Protein AF-A0A7S1GKI7-F1 (afdb_monomer_lite)

Radius of gyration: 26.57 Å; chains: 1; bounding box: 91×37×74 Å

Structure (mmCIF, N/CA/C/O backbone):
data_AF-A0A7S1GKI7-F1
#
_entry.id   AF-A0A7S1GKI7-F1
#
loop_
_atom_site.group_PDB
_atom_site.id
_atom_site.type_symbol
_atom_site.label_atom_id
_atom_site.label_alt_id
_atom_site.label_comp_id
_atom_site.label_asym_id
_atom_site.label_entity_id
_atom_site.label_seq_id
_atom_site.pdbx_PDB_ins_code
_atom_site.Cartn_x
_atom_site.Cartn_y
_atom_site.Cartn_z
_atom_site.occupancy
_atom_site.B_iso_or_equiv
_atom_site.auth_seq_id
_atom_site.auth_comp_id
_atom_site.auth_asym_id
_atom_site.auth_atom_id
_atom_site.pdbx_PDB_model_num
ATOM 1 N N . LEU A 1 1 ? -58.917 11.471 32.718 1.00 46.28 1 LEU A N 1
ATOM 2 C CA . LEU A 1 1 ? -57.897 11.851 31.708 1.00 46.28 1 LEU A CA 1
ATOM 3 C C . LEU A 1 1 ? -58.414 12.895 30.699 1.00 46.28 1 LEU A C 1
ATOM 5 O O . LEU A 1 1 ? -58.046 12.832 29.537 1.00 46.28 1 LEU A O 1
ATOM 9 N N . ARG A 1 2 ? -59.261 13.862 31.097 1.00 46.53 2 ARG A N 1
ATOM 10 C CA . ARG A 1 2 ? -59.809 14.856 30.145 1.00 46.53 2 ARG A CA 1
ATOM 11 C C . ARG A 1 2 ? -59.764 16.316 30.610 1.00 46.53 2 ARG A C 1
ATOM 13 O O . ARG A 1 2 ? -60.261 17.162 29.892 1.00 46.53 2 ARG A O 1
ATOM 20 N N . ASN A 1 3 ? -59.144 16.596 31.759 1.00 53.88 3 ASN A N 1
ATOM 21 C CA . ASN A 1 3 ? -58.991 17.945 32.321 1.00 53.88 3 ASN A CA 1
ATOM 22 C C . ASN A 1 3 ? -57.582 18.119 32.920 1.00 53.88 3 ASN A C 1
ATOM 24 O O . ASN A 1 3 ? -57.441 18.285 34.128 1.00 53.88 3 ASN A O 1
ATOM 28 N N . ALA A 1 4 ? -56.535 18.013 32.102 1.00 49.91 4 ALA A N 1
ATOM 29 C CA . ALA A 1 4 ? -55.191 18.442 32.493 1.00 49.91 4 ALA A CA 1
ATOM 30 C C . ALA A 1 4 ? -54.737 19.538 31.513 1.00 49.91 4 ALA A C 1
ATOM 32 O O . ALA A 1 4 ? -54.882 19.332 30.308 1.00 49.91 4 ALA A O 1
ATOM 33 N N . PRO A 1 5 ? -54.254 20.697 31.993 1.00 50.53 5 PRO A N 1
ATOM 34 C CA . PRO A 1 5 ? -53.818 21.790 31.128 1.00 50.53 5 PRO A CA 1
ATOM 35 C C . PRO A 1 5 ? -52.616 21.361 30.270 1.00 50.53 5 PRO A C 1
ATOM 37 O O . PRO A 1 5 ? -51.651 20.787 30.777 1.00 50.53 5 PRO A O 1
ATOM 40 N N . GLU A 1 6 ? -52.678 21.669 28.972 1.00 51.94 6 GLU A N 1
ATOM 41 C CA . GLU A 1 6 ? -51.777 21.219 27.890 1.00 51.94 6 GLU A CA 1
ATOM 42 C C . GLU A 1 6 ? -50.305 21.676 27.998 1.00 51.94 6 GLU A C 1
ATOM 44 O O . GLU A 1 6 ? -49.512 21.407 27.103 1.00 51.94 6 GLU A O 1
ATOM 49 N N . ASN A 1 7 ? -49.886 22.297 29.104 1.00 48.78 7 ASN A N 1
ATOM 50 C CA . ASN A 1 7 ? -48.528 22.827 29.287 1.00 48.78 7 ASN A CA 1
ATOM 51 C C . ASN A 1 7 ? -47.703 22.099 30.354 1.00 48.78 7 ASN A C 1
ATOM 53 O O . ASN A 1 7 ? -46.776 22.672 30.920 1.00 48.78 7 ASN A O 1
ATOM 57 N N . THR A 1 8 ? -47.981 20.821 30.614 1.00 51.00 8 THR A N 1
ATOM 58 C CA . THR A 1 8 ? -47.076 20.002 31.438 1.00 51.00 8 THR A CA 1
ATOM 59 C C . THR A 1 8 ? -46.090 19.261 30.538 1.00 51.00 8 THR A C 1
ATOM 61 O O . THR A 1 8 ? -46.049 18.033 30.507 1.00 51.00 8 THR A O 1
ATOM 64 N N . PHE A 1 9 ? -45.289 20.013 29.776 1.00 47.53 9 PHE A N 1
ATOM 65 C CA . PHE A 1 9 ? -44.023 19.478 29.286 1.00 47.53 9 PHE A CA 1
ATOM 66 C C . PHE A 1 9 ? -43.152 19.246 30.518 1.00 47.53 9 PHE A C 1
ATOM 68 O O . PHE A 1 9 ? -42.522 20.163 31.042 1.00 47.53 9 PHE A O 1
ATOM 75 N N . VAL A 1 10 ? -43.163 18.011 31.018 1.00 55.56 10 VAL A N 1
ATOM 76 C CA . VAL A 1 10 ? -42.138 17.536 31.940 1.00 55.56 10 VAL A CA 1
ATOM 77 C C . VAL A 1 10 ? -40.837 17.623 31.153 1.00 55.56 10 VAL A C 1
ATOM 79 O O . VAL A 1 10 ? -40.565 16.788 30.292 1.00 55.56 10 VAL A O 1
ATOM 82 N N . VAL A 1 11 ? -40.080 18.698 31.382 1.00 52.69 11 VAL A N 1
ATOM 83 C CA . VAL A 1 11 ? -38.697 18.821 30.920 1.00 52.69 11 VAL A CA 1
ATOM 84 C C . VAL A 1 11 ? -38.020 17.487 31.249 1.00 52.69 11 VAL A C 1
ATOM 86 O O . VAL A 1 11 ? -38.154 17.042 32.394 1.00 52.69 11 VAL A O 1
ATOM 89 N N . PRO A 1 12 ? -37.365 16.805 30.287 1.00 54.22 12 PRO A N 1
ATOM 90 C CA . PRO A 1 12 ? -36.703 15.541 30.578 1.00 54.22 12 PRO A CA 1
ATOM 91 C C . PRO A 1 12 ? -35.797 15.762 31.783 1.00 54.22 12 PRO A C 1
ATOM 93 O O . PRO A 1 12 ? -35.008 16.708 31.788 1.00 54.22 12 PRO A O 1
ATOM 96 N N . TYR A 1 13 ? -35.985 14.944 32.822 1.00 50.50 13 TYR A N 1
ATOM 97 C CA . TYR A 1 13 ? -35.236 15.018 34.069 1.00 50.50 13 TYR A CA 1
ATOM 98 C C . TYR A 1 13 ? -33.742 15.102 33.744 1.00 50.50 13 TYR A C 1
ATOM 100 O O . TYR A 1 13 ? -33.121 14.115 33.354 1.00 50.50 13 TYR A O 1
ATOM 108 N N . ARG A 1 14 ? -33.175 16.307 33.854 1.00 52.59 14 ARG A N 1
ATOM 109 C CA . ARG A 1 14 ? -31.736 16.509 33.962 1.00 52.59 14 ARG A CA 1
ATOM 110 C C . ARG A 1 14 ? -31.446 16.418 35.452 1.00 52.59 14 ARG A C 1
ATOM 112 O O . ARG A 1 14 ? -31.881 17.317 36.174 1.00 52.59 14 ARG A O 1
ATOM 119 N N . PRO A 1 15 ? -30.763 15.366 35.933 1.00 61.25 15 PRO A N 1
ATOM 120 C CA . PRO A 1 15 ? -30.236 15.392 37.284 1.00 61.25 15 PRO A CA 1
ATOM 121 C C . PRO A 1 15 ? -29.403 16.668 37.406 1.00 61.25 15 PRO A C 1
ATOM 123 O O . PRO A 1 15 ? -28.550 16.929 36.558 1.00 61.25 15 PRO A O 1
ATOM 126 N N . THR A 1 16 ? -29.681 17.499 38.407 1.00 57.31 16 THR A N 1
ATOM 127 C CA . THR A 1 16 ? -28.810 18.620 38.760 1.00 57.31 16 THR A CA 1
ATOM 128 C C . THR A 1 16 ? -27.433 18.043 39.069 1.00 57.31 16 THR A C 1
ATOM 130 O O . THR A 1 16 ? -27.261 17.408 40.111 1.00 57.31 16 THR A O 1
ATOM 133 N N . THR A 1 17 ? -26.473 18.198 38.154 1.00 62.47 17 THR A N 1
ATOM 134 C CA . THR A 1 17 ? -25.079 17.818 38.382 1.00 62.47 17 THR A CA 1
ATOM 135 C C . THR A 1 17 ? -24.539 18.748 39.460 1.00 62.47 17 THR A C 1
ATOM 137 O O . THR A 1 17 ? -24.208 19.905 39.218 1.00 62.47 17 THR A O 1
ATOM 140 N N . SER A 1 18 ? -24.558 18.292 40.711 1.00 75.62 18 SER A N 1
ATOM 141 C CA . SER A 1 18 ? -23.861 19.007 41.774 1.00 75.62 18 SE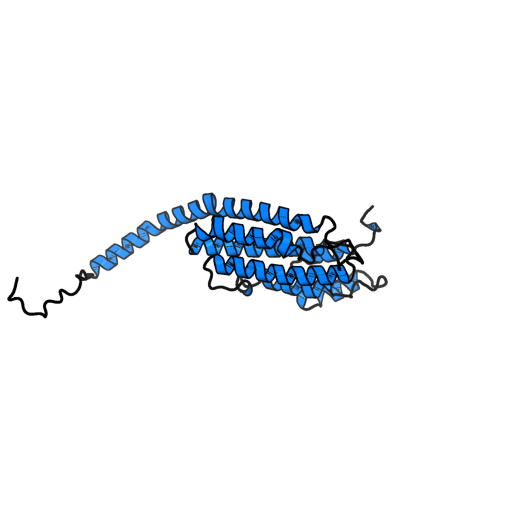R A CA 1
ATOM 142 C C . SER A 1 18 ? -22.361 18.962 41.467 1.00 75.62 18 SER A C 1
ATOM 144 O O . SER A 1 18 ? -21.872 17.979 40.906 1.00 75.62 18 SER A O 1
ATOM 146 N N . ALA A 1 19 ? -21.614 19.994 41.861 1.00 76.25 19 ALA A N 1
ATOM 147 C CA . ALA A 1 19 ? -20.157 20.021 41.688 1.00 76.25 19 ALA A CA 1
ATOM 148 C C . ALA A 1 19 ? -19.472 18.770 42.283 1.00 76.25 19 ALA A C 1
ATOM 150 O O . ALA A 1 19 ? -18.473 18.288 41.760 1.00 76.25 19 ALA A O 1
ATOM 151 N N . GLN A 1 20 ? -20.070 18.185 43.325 1.00 76.25 20 GLN A N 1
ATOM 152 C CA . GLN A 1 20 ? -19.614 16.942 43.951 1.00 76.25 20 GLN A CA 1
ATOM 153 C C . GLN A 1 20 ? -19.791 15.712 43.045 1.00 76.25 20 GLN A C 1
ATOM 155 O O . GLN A 1 20 ? -18.961 14.807 43.076 1.00 76.25 20 GLN A O 1
ATOM 160 N N . HIS A 1 21 ? -20.848 15.659 42.226 1.00 78.31 21 HIS A N 1
ATOM 161 C CA . HIS A 1 21 ? -21.035 14.581 41.251 1.00 78.31 21 HIS A CA 1
ATOM 162 C C . HIS A 1 21 ? -20.036 14.676 40.093 1.00 78.31 21 HIS A C 1
ATOM 164 O O . HIS A 1 21 ? -19.559 13.643 39.630 1.00 78.31 21 HIS A O 1
ATOM 170 N N . GLU A 1 22 ? -19.688 15.886 39.653 1.00 80.50 22 GLU A N 1
ATOM 171 C CA . GLU A 1 22 ? -18.659 16.094 38.625 1.00 80.50 22 GLU A CA 1
ATOM 172 C C . GLU A 1 22 ? -17.259 15.742 39.145 1.00 80.50 22 GLU A C 1
ATOM 174 O O . GLU A 1 22 ? -16.502 15.054 38.463 1.00 80.50 22 GLU A O 1
ATOM 179 N N . GLU A 1 23 ? -16.931 16.128 40.381 1.00 83.62 23 GLU A N 1
ATOM 180 C CA . GLU A 1 23 ? -15.665 15.761 41.022 1.00 83.62 23 GLU A CA 1
ATOM 181 C C . GLU A 1 23 ? -15.542 14.241 41.213 1.00 83.62 23 GLU A C 1
ATOM 183 O O . GLU A 1 23 ? -14.526 13.648 40.846 1.00 83.62 23 GLU A O 1
ATOM 188 N N . ALA A 1 24 ? -16.602 13.581 41.693 1.00 83.81 24 ALA A N 1
ATOM 189 C CA . ALA A 1 24 ? -16.632 12.127 41.822 1.00 83.81 24 ALA A CA 1
ATOM 190 C C . ALA A 1 24 ? -16.510 11.416 40.461 1.00 83.81 24 ALA A C 1
ATOM 192 O O . ALA A 1 24 ? -15.767 10.441 40.346 1.00 83.81 24 ALA A O 1
ATOM 193 N N . ALA A 1 25 ? -17.180 11.915 39.415 1.00 84.12 25 ALA A N 1
ATOM 194 C CA . ALA A 1 25 ? -17.068 11.367 38.064 1.00 84.12 25 ALA A CA 1
ATOM 195 C C . ALA A 1 25 ? -15.642 11.500 37.506 1.00 84.12 25 ALA A C 1
ATOM 197 O O . ALA A 1 25 ? -15.117 10.536 36.946 1.00 84.12 25 ALA A O 1
ATOM 198 N N . ASN A 1 26 ? -14.987 12.644 37.726 1.00 85.81 26 ASN A N 1
ATOM 199 C CA . ASN A 1 26 ? -13.597 12.865 37.325 1.00 85.81 26 ASN A CA 1
ATOM 200 C C . ASN A 1 26 ? -12.638 11.911 38.049 1.00 85.81 26 ASN A C 1
ATOM 202 O O . ASN A 1 26 ? -11.774 11.305 37.414 1.00 85.81 26 ASN A O 1
ATOM 206 N N . LEU A 1 27 ? -12.809 11.713 39.360 1.00 89.56 27 LEU A N 1
ATOM 207 C CA . LEU A 1 27 ? -12.002 10.762 40.131 1.00 89.56 27 LEU A CA 1
ATOM 208 C C . LEU A 1 27 ? -12.197 9.322 39.638 1.00 89.56 27 LEU A C 1
ATOM 210 O O . LEU A 1 27 ? -11.219 8.588 39.481 1.00 89.56 27 LEU A O 1
ATOM 214 N N . CYS A 1 28 ? -13.435 8.927 39.328 1.00 87.62 28 CYS A N 1
ATOM 215 C CA . CYS A 1 28 ? -13.726 7.625 38.731 1.00 87.62 28 CYS A CA 1
ATOM 216 C C . CYS A 1 28 ? -13.090 7.469 37.343 1.00 87.62 28 CYS A C 1
ATOM 218 O O . CYS A 1 28 ? -12.505 6.426 37.060 1.00 87.62 28 CYS A O 1
ATOM 220 N N . GLN A 1 29 ? -13.154 8.494 36.490 1.00 88.06 29 GLN A N 1
ATOM 221 C CA . GLN A 1 29 ? -12.535 8.462 35.165 1.00 88.06 29 GLN A CA 1
ATOM 222 C C . GLN A 1 29 ? -11.017 8.285 35.268 1.00 88.06 29 GLN A C 1
ATOM 224 O O . GLN A 1 29 ? -10.452 7.425 34.592 1.00 88.06 29 GLN A O 1
ATOM 229 N N . VAL A 1 30 ? -10.362 9.043 36.154 1.00 92.38 30 VAL A N 1
ATOM 230 C CA . VAL A 1 30 ? -8.915 8.939 36.385 1.00 92.38 30 VAL A CA 1
ATOM 231 C C . VAL A 1 30 ? -8.537 7.559 36.922 1.00 92.38 30 VAL A C 1
ATOM 233 O O . VAL A 1 30 ? -7.566 6.970 36.448 1.00 92.38 30 VAL A O 1
ATOM 236 N N . ALA A 1 31 ? -9.322 7.005 37.849 1.00 92.38 31 ALA A N 1
ATOM 237 C CA . ALA A 1 31 ? -9.093 5.667 38.390 1.00 92.38 31 ALA A CA 1
ATOM 238 C C . ALA A 1 31 ? -9.267 4.550 37.342 1.00 92.38 31 ALA A C 1
ATOM 240 O O . ALA A 1 31 ? -8.597 3.523 37.432 1.00 92.38 31 ALA A O 1
ATOM 241 N N . LEU A 1 32 ? -10.132 4.745 36.338 1.00 93.88 32 LEU A N 1
ATOM 242 C CA . LEU A 1 32 ? -10.379 3.778 35.260 1.00 93.88 32 LEU A CA 1
ATOM 243 C C . LEU A 1 32 ? -9.403 3.900 34.080 1.00 93.88 32 LEU A C 1
ATOM 245 O O . LEU A 1 32 ? -9.287 2.953 33.300 1.00 93.88 32 LEU A O 1
ATOM 249 N N . MET A 1 33 ? -8.676 5.016 33.943 1.00 93.00 33 MET A N 1
ATOM 250 C CA . MET A 1 33 ? -7.727 5.207 32.838 1.00 93.00 33 MET A CA 1
ATOM 251 C C . MET A 1 33 ? -6.702 4.070 32.693 1.00 93.00 33 MET A C 1
ATOM 253 O O . MET A 1 33 ? -6.497 3.640 31.557 1.00 93.00 33 MET A O 1
ATOM 257 N N . PRO A 1 34 ? -6.065 3.546 33.762 1.00 94.56 34 PRO A N 1
ATOM 258 C CA . PRO A 1 34 ? -5.101 2.454 33.626 1.00 94.56 34 PRO A CA 1
ATOM 259 C C . PRO A 1 34 ? -5.729 1.180 33.051 1.00 94.56 34 PRO A C 1
ATOM 261 O O . PRO A 1 34 ? -5.147 0.560 32.166 1.00 94.56 34 PRO A O 1
ATOM 264 N N . ALA A 1 35 ? -6.941 0.833 33.496 1.00 92.69 35 ALA A N 1
ATOM 265 C CA . ALA A 1 35 ? -7.669 -0.331 32.994 1.00 92.69 35 ALA A CA 1
ATOM 266 C C . ALA A 1 35 ? -8.057 -0.160 31.516 1.00 92.69 35 ALA A C 1
ATOM 268 O O . ALA A 1 35 ? -7.929 -1.097 30.732 1.00 92.69 35 ALA A O 1
ATOM 269 N N . LEU A 1 36 ? -8.470 1.046 31.106 1.00 91.50 36 LEU A N 1
ATOM 270 C CA . LEU A 1 36 ? -8.729 1.351 29.694 1.00 91.50 36 LEU A CA 1
ATOM 271 C C . LEU A 1 36 ? -7.465 1.209 28.836 1.00 91.50 36 LEU A C 1
ATOM 273 O O . LEU A 1 36 ? -7.515 0.566 27.790 1.00 91.50 36 LEU A O 1
ATOM 277 N N . HIS A 1 37 ? -6.323 1.728 29.297 1.00 93.62 37 HIS A N 1
ATOM 278 C CA . HIS A 1 37 ? -5.049 1.575 28.587 1.00 93.62 37 HIS A CA 1
ATOM 279 C C . HIS A 1 37 ? -4.633 0.105 28.465 1.00 93.62 37 HIS A C 1
ATOM 281 O O . HIS A 1 37 ? -4.116 -0.310 27.427 1.00 93.62 37 HIS A O 1
ATOM 287 N N . GLU A 1 38 ? -4.859 -0.697 29.506 1.00 94.06 38 GLU A N 1
ATOM 288 C CA . GLU A 1 38 ? -4.577 -2.130 29.474 1.00 94.06 38 GLU A CA 1
ATOM 289 C C . GLU A 1 38 ? -5.469 -2.857 28.459 1.00 94.06 38 GLU A C 1
ATOM 291 O O . GLU A 1 38 ? -4.969 -3.641 27.648 1.00 94.06 38 GLU A O 1
ATOM 296 N N . ILE A 1 39 ? -6.769 -2.548 28.429 1.00 92.31 39 ILE A N 1
ATOM 297 C CA . ILE A 1 39 ? -7.706 -3.090 27.435 1.00 92.31 39 ILE A CA 1
ATOM 298 C C . ILE A 1 39 ? -7.273 -2.697 26.018 1.00 92.31 39 ILE A C 1
ATOM 300 O O . ILE A 1 39 ? -7.149 -3.569 25.157 1.00 92.31 39 ILE A O 1
ATOM 304 N N . GLU A 1 40 ? -6.976 -1.421 25.765 1.00 91.25 40 GLU A N 1
ATOM 305 C CA . GLU A 1 40 ? -6.515 -0.956 24.452 1.00 91.25 40 GLU A CA 1
ATOM 306 C C . GLU A 1 40 ? -5.202 -1.620 24.023 1.00 91.25 40 GLU A C 1
ATOM 308 O O . GLU A 1 40 ? -5.052 -2.035 22.870 1.00 91.25 40 GLU A O 1
ATOM 313 N N . SER A 1 41 ? -4.252 -1.765 24.950 1.00 93.38 41 SER A N 1
ATOM 314 C CA . SER A 1 41 ? -2.985 -2.462 24.717 1.00 93.38 41 SER A CA 1
ATOM 315 C C . SER A 1 41 ? -3.212 -3.936 24.363 1.00 93.38 41 SER A C 1
ATOM 317 O O . SER A 1 41 ? -2.605 -4.475 23.429 1.00 93.38 41 SER A O 1
ATOM 319 N N . THR A 1 42 ? -4.151 -4.584 25.051 1.00 93.25 42 THR A N 1
ATOM 320 C CA . THR A 1 42 ? -4.526 -5.983 24.825 1.00 93.25 42 THR A CA 1
ATOM 321 C C . THR A 1 42 ? -5.196 -6.157 23.463 1.00 93.25 42 THR A C 1
ATOM 323 O O . THR A 1 42 ? -4.803 -7.026 22.685 1.00 93.25 42 THR A O 1
ATOM 326 N N . VAL A 1 43 ? -6.135 -5.278 23.104 1.00 93.06 43 VAL A N 1
ATOM 327 C CA . VAL A 1 43 ? -6.770 -5.253 21.775 1.00 93.06 43 VAL A CA 1
ATOM 328 C C . VAL A 1 43 ? -5.721 -5.037 20.682 1.00 93.06 43 VAL A C 1
ATOM 330 O O . VAL A 1 43 ? -5.690 -5.763 19.683 1.00 93.06 43 VAL A O 1
ATOM 333 N N . ARG A 1 44 ? -4.802 -4.086 20.874 1.00 91.56 44 ARG A N 1
ATOM 334 C CA . ARG A 1 44 ? -3.737 -3.793 19.910 1.00 91.56 44 ARG A CA 1
ATOM 335 C C . ARG A 1 44 ? -2.802 -4.983 19.700 1.00 91.56 44 ARG A C 1
ATOM 337 O O . ARG A 1 44 ? -2.471 -5.304 18.556 1.00 91.56 44 ARG A O 1
ATOM 344 N N . SER A 1 45 ? -2.363 -5.624 20.778 1.00 92.81 45 SER A N 1
ATOM 345 C CA . SER A 1 45 ? -1.371 -6.704 20.729 1.00 92.81 45 SER A CA 1
ATOM 346 C C . SER A 1 45 ? -1.965 -8.046 20.293 1.00 92.81 45 SER A C 1
ATOM 348 O O . SER A 1 45 ? -1.348 -8.732 19.478 1.00 92.81 45 SER A O 1
ATOM 350 N N . LEU A 1 46 ? -3.163 -8.400 20.771 1.00 93.00 46 LEU A N 1
ATOM 351 C CA . LEU A 1 46 ? -3.781 -9.707 20.524 1.00 93.00 46 LEU A CA 1
ATOM 352 C C . LEU A 1 46 ? -4.673 -9.746 19.280 1.00 93.00 46 LEU A C 1
ATOM 354 O O . LEU A 1 46 ? -4.797 -10.805 18.670 1.00 93.00 46 LEU A O 1
ATOM 358 N N . ILE A 1 47 ? -5.284 -8.623 18.885 1.00 92.00 47 ILE A N 1
ATOM 359 C CA . ILE A 1 47 ? -6.261 -8.595 17.784 1.00 92.00 47 ILE A CA 1
ATOM 360 C C . ILE A 1 47 ? -5.699 -7.841 16.580 1.00 92.00 47 ILE A C 1
ATOM 362 O O . ILE A 1 47 ? -5.533 -8.421 15.505 1.00 92.00 47 ILE A O 1
ATOM 366 N N . LEU A 1 48 ? -5.362 -6.559 16.752 1.00 93.06 48 LEU A N 1
ATOM 367 C CA . LEU A 1 48 ? -5.005 -5.695 15.620 1.00 93.06 48 LEU A CA 1
ATOM 368 C C . LEU A 1 48 ? -3.660 -6.086 14.999 1.00 93.06 48 LEU A C 1
ATOM 370 O O . LEU A 1 48 ? -3.550 -6.201 13.781 1.00 93.06 48 LEU A O 1
ATOM 374 N N . THR A 1 49 ? -2.637 -6.341 15.819 1.00 93.50 49 THR A N 1
ATOM 375 C CA . THR A 1 49 ? -1.291 -6.668 15.317 1.00 93.50 49 THR A CA 1
ATOM 376 C C . THR A 1 49 ? -1.270 -7.973 14.503 1.00 93.50 49 THR A C 1
ATOM 378 O O . THR A 1 49 ? -0.725 -7.968 13.392 1.00 93.50 49 THR A O 1
ATOM 381 N N . PRO A 1 50 ? -1.860 -9.094 14.972 1.00 95.38 50 PRO A N 1
ATOM 382 C CA . PRO A 1 50 ? -1.945 -10.321 14.181 1.00 95.38 50 PRO A CA 1
ATOM 383 C C . PRO A 1 50 ? -2.801 -10.162 12.924 1.00 95.38 50 PRO A C 1
ATOM 385 O O . PRO A 1 50 ? -2.402 -10.670 11.874 1.00 95.38 50 PRO A O 1
ATOM 388 N N . LEU A 1 51 ? -3.917 -9.423 12.999 1.00 93.88 51 LEU A N 1
ATOM 389 C CA . LEU A 1 51 ? -4.773 -9.137 11.847 1.00 93.88 51 LEU A CA 1
ATOM 390 C C . LEU A 1 51 ? -4.002 -8.378 10.761 1.00 93.88 51 LEU A C 1
ATOM 392 O O . LEU A 1 51 ? -3.892 -8.870 9.638 1.00 93.88 51 LEU A O 1
ATOM 396 N N . CYS A 1 52 ? -3.393 -7.237 11.102 1.00 94.69 52 CYS A N 1
ATOM 397 C CA . CYS A 1 52 ? -2.577 -6.458 10.170 1.00 94.69 52 CYS A CA 1
ATOM 398 C C . CYS A 1 52 ? -1.462 -7.314 9.565 1.00 94.69 52 CYS A C 1
ATOM 400 O O . CYS A 1 52 ? -1.237 -7.279 8.360 1.00 94.69 52 CYS A O 1
ATOM 402 N N . ARG A 1 53 ? -0.789 -8.146 10.372 1.00 95.31 53 ARG A N 1
ATOM 403 C CA . ARG A 1 53 ? 0.271 -9.038 9.883 1.00 95.31 53 ARG A CA 1
ATOM 404 C C . ARG A 1 53 ? -0.254 -10.079 8.890 1.00 95.31 53 ARG A C 1
ATOM 406 O O . ARG A 1 53 ? 0.405 -10.329 7.882 1.00 95.31 53 ARG A O 1
ATOM 413 N N . ALA A 1 54 ? -1.399 -10.699 9.164 1.00 96.12 54 ALA A N 1
ATOM 414 C CA . ALA A 1 54 ? -2.002 -11.690 8.276 1.00 96.12 54 ALA A CA 1
ATOM 415 C C . ALA A 1 54 ? -2.442 -11.059 6.945 1.00 96.12 54 ALA A C 1
ATOM 417 O O . ALA A 1 54 ? -2.127 -11.589 5.877 1.00 96.12 54 ALA A O 1
ATOM 418 N N . LEU A 1 55 ? -3.090 -9.892 7.005 1.00 95.25 55 LEU A N 1
ATOM 419 C CA . LEU A 1 55 ? -3.516 -9.141 5.824 1.00 95.25 55 LEU A CA 1
ATOM 420 C C . LEU A 1 55 ? -2.316 -8.674 4.994 1.00 95.25 55 LEU A C 1
ATOM 422 O O . LEU A 1 55 ? -2.273 -8.921 3.790 1.00 95.25 55 LEU A O 1
ATOM 426 N N . ASN A 1 56 ? -1.289 -8.124 5.640 1.00 95.88 56 ASN A N 1
ATOM 427 C CA . ASN A 1 56 ? -0.055 -7.699 4.982 1.00 95.88 56 ASN A CA 1
ATOM 428 C C . ASN A 1 56 ? 0.666 -8.864 4.291 1.00 95.88 56 ASN A C 1
ATOM 430 O O . ASN A 1 56 ? 1.153 -8.702 3.177 1.00 95.88 56 ASN A O 1
ATOM 434 N N . ARG A 1 57 ? 0.688 -10.066 4.884 1.00 96.06 57 ARG A N 1
ATOM 435 C CA . ARG A 1 57 ? 1.238 -11.264 4.219 1.00 96.06 57 ARG A CA 1
ATOM 436 C C . ARG A 1 57 ? 0.457 -11.633 2.958 1.00 96.06 57 ARG A C 1
ATOM 438 O O . ARG A 1 57 ? 1.068 -11.933 1.936 1.00 96.06 57 ARG A O 1
ATOM 445 N N . ARG A 1 58 ? -0.878 -11.590 3.011 1.00 95.38 58 ARG A N 1
ATOM 446 C CA . ARG A 1 58 ? -1.746 -11.885 1.858 1.00 95.38 58 ARG A CA 1
ATOM 447 C C . ARG A 1 58 ? -1.573 -10.852 0.737 1.00 95.38 58 ARG A C 1
ATOM 449 O O . ARG A 1 58 ? -1.508 -11.224 -0.436 1.00 95.38 58 ARG A O 1
ATOM 456 N N . ILE A 1 59 ? -1.450 -9.575 1.096 1.00 95.69 59 ILE A N 1
ATOM 457 C CA . ILE A 1 59 ? -1.161 -8.479 0.161 1.00 95.69 59 ILE A CA 1
ATOM 458 C C . ILE A 1 59 ? 0.220 -8.666 -0.463 1.00 95.69 59 ILE A C 1
ATOM 460 O O . ILE A 1 59 ? 0.334 -8.669 -1.683 1.00 95.69 59 ILE A O 1
ATOM 464 N N . ALA A 1 60 ? 1.256 -8.900 0.346 1.00 94.62 60 ALA A N 1
ATOM 465 C CA . ALA A 1 60 ? 2.619 -9.103 -0.138 1.00 94.62 60 ALA A CA 1
ATOM 466 C C . ALA A 1 60 ? 2.714 -10.289 -1.108 1.00 94.62 60 ALA A C 1
ATOM 468 O O . ALA A 1 60 ? 3.336 -10.166 -2.157 1.00 94.62 60 ALA A O 1
ATOM 469 N N . ALA A 1 61 ? 2.039 -11.405 -0.809 1.00 94.19 61 ALA A N 1
ATOM 470 C CA . ALA A 1 61 ? 1.970 -12.555 -1.710 1.00 94.19 61 ALA A CA 1
ATOM 471 C C . ALA A 1 61 ? 1.272 -12.227 -3.041 1.00 94.19 61 ALA A C 1
ATOM 473 O O . ALA A 1 61 ? 1.631 -12.773 -4.081 1.00 94.19 61 ALA A O 1
ATOM 474 N N . SER A 1 62 ? 0.282 -11.332 -3.021 1.00 93.56 62 SER A N 1
ATOM 475 C CA . SER A 1 62 ? -0.409 -10.888 -4.236 1.00 93.56 62 SER A CA 1
ATOM 476 C C . SER A 1 62 ? 0.455 -9.925 -5.045 1.00 93.56 62 SER A C 1
ATOM 478 O O . SER A 1 62 ? 0.570 -10.108 -6.251 1.00 93.56 62 SER A O 1
ATOM 480 N N . ILE A 1 63 ? 1.136 -8.979 -4.388 1.00 93.81 63 ILE A N 1
ATOM 481 C CA . ILE A 1 63 ? 2.099 -8.064 -5.019 1.00 93.81 63 ILE A CA 1
ATOM 482 C C . ILE A 1 63 ? 3.277 -8.840 -5.616 1.00 93.81 63 ILE A C 1
ATOM 484 O O . ILE A 1 63 ? 3.694 -8.520 -6.716 1.00 93.81 63 ILE A O 1
ATOM 488 N N . ALA A 1 64 ? 3.779 -9.893 -4.965 1.00 90.56 64 ALA A N 1
ATOM 489 C CA . ALA A 1 64 ? 4.908 -10.682 -5.470 1.00 90.56 64 ALA A CA 1
ATOM 490 C C . ALA A 1 64 ? 4.655 -11.304 -6.859 1.00 90.56 64 ALA A C 1
ATOM 492 O O . ALA A 1 64 ? 5.596 -11.491 -7.628 1.00 90.56 64 ALA A O 1
ATOM 493 N N . LYS A 1 65 ? 3.386 -11.547 -7.225 1.00 89.44 65 LYS A N 1
ATOM 494 C CA . LYS A 1 65 ? 2.996 -12.020 -8.568 1.00 89.44 65 LYS A CA 1
ATOM 495 C C . LYS A 1 65 ? 3.373 -11.039 -9.683 1.00 89.44 65 LYS A C 1
ATOM 497 O O . LYS A 1 65 ? 3.415 -11.432 -10.843 1.00 89.44 65 LYS A O 1
ATOM 502 N N . MET A 1 66 ? 3.684 -9.789 -9.341 1.00 87.00 66 MET A N 1
ATOM 503 C CA . MET A 1 66 ? 4.246 -8.773 -10.233 1.00 87.00 66 MET A CA 1
ATOM 504 C C . MET A 1 66 ? 5.492 -9.272 -10.985 1.00 87.00 66 MET A C 1
ATOM 506 O O . MET A 1 66 ? 5.702 -8.890 -12.133 1.00 87.00 66 MET A O 1
ATOM 510 N N . HIS A 1 67 ? 6.275 -10.172 -10.380 1.00 84.88 67 HIS A N 1
ATOM 511 C CA . HIS A 1 67 ? 7.505 -10.717 -10.968 1.00 84.88 67 HIS A CA 1
ATOM 512 C C . HIS A 1 67 ? 7.285 -11.903 -11.920 1.00 84.88 67 HIS A C 1
ATOM 514 O O . HIS A 1 67 ? 8.231 -12.359 -12.552 1.00 84.88 67 HIS A O 1
ATOM 520 N N . HIS A 1 68 ? 6.059 -12.418 -12.061 1.00 81.62 68 HIS A N 1
ATOM 521 C CA . HIS A 1 68 ? 5.762 -13.613 -12.867 1.00 81.62 68 HIS A CA 1
ATOM 522 C C . HIS A 1 68 ? 5.542 -13.315 -14.363 1.00 81.62 68 HIS A C 1
ATOM 524 O O . HIS A 1 68 ? 4.647 -13.880 -14.983 1.00 81.62 68 HIS A O 1
ATOM 530 N N . GLY A 1 69 ? 6.332 -12.422 -14.963 1.00 69.00 69 GLY A N 1
ATOM 531 C CA . GLY A 1 69 ? 6.250 -12.162 -16.408 1.00 69.00 69 GLY A CA 1
ATOM 532 C C . GLY A 1 69 ? 5.286 -11.051 -16.832 1.00 69.00 69 GLY A C 1
ATOM 533 O O . GLY A 1 69 ? 5.361 -10.606 -17.973 1.00 69.00 69 GLY A O 1
ATOM 534 N N . THR A 1 70 ? 4.460 -10.522 -15.921 1.00 70.25 70 THR A N 1
ATOM 535 C CA . THR A 1 70 ? 3.415 -9.518 -16.217 1.00 70.25 70 THR A CA 1
ATOM 536 C C . THR A 1 70 ? 3.925 -8.302 -16.998 1.00 70.25 70 THR A C 1
ATOM 538 O O . THR A 1 70 ? 3.202 -7.741 -17.815 1.00 70.25 70 THR A O 1
ATOM 541 N N . TYR A 1 71 ? 5.178 -7.902 -16.776 1.00 75.31 71 TYR A N 1
ATOM 542 C CA . TYR A 1 71 ? 5.793 -6.719 -17.389 1.00 75.31 71 TYR A CA 1
ATOM 543 C C . TYR A 1 71 ? 6.911 -7.046 -18.389 1.00 75.31 71 TYR A C 1
ATOM 545 O O . TYR A 1 71 ? 7.470 -6.125 -18.978 1.00 75.31 71 TYR A O 1
ATOM 553 N N . LEU A 1 72 ? 7.239 -8.331 -18.569 1.00 64.69 72 LEU A N 1
ATOM 554 C CA . LEU A 1 72 ? 8.337 -8.809 -19.421 1.00 64.69 72 LEU A CA 1
ATOM 555 C C . LEU A 1 72 ? 7.915 -8.991 -20.885 1.00 64.69 72 LEU A C 1
ATOM 557 O O . LEU A 1 72 ? 8.753 -8.914 -21.776 1.00 64.69 72 LEU A O 1
ATOM 561 N N . GLU A 1 73 ? 6.627 -9.209 -21.142 1.00 59.16 73 GLU A N 1
ATOM 562 C CA . GLU A 1 73 ? 6.119 -9.412 -22.497 1.00 59.16 73 GLU A CA 1
ATOM 563 C C . GLU A 1 73 ? 5.926 -8.073 -23.230 1.00 59.16 73 GLU A C 1
ATOM 565 O O . GLU A 1 73 ? 5.049 -7.277 -22.880 1.00 59.16 73 GLU A O 1
ATOM 570 N N . GLU A 1 74 ? 6.734 -7.831 -24.268 1.00 52.88 74 GLU A N 1
ATOM 571 C CA . GLU A 1 74 ? 6.423 -6.930 -25.390 1.00 52.88 74 GLU A CA 1
ATOM 572 C C . GLU A 1 74 ? 5.449 -7.645 -26.341 1.00 52.88 74 GLU A C 1
ATOM 574 O O . GLU A 1 74 ? 5.742 -7.880 -27.510 1.00 52.88 74 GLU A O 1
ATOM 579 N N . THR A 1 75 ? 4.298 -8.102 -25.849 1.00 48.94 75 THR A N 1
ATOM 580 C CA . THR A 1 75 ? 3.318 -8.741 -26.730 1.00 48.94 75 THR A CA 1
ATOM 581 C C . THR A 1 75 ? 2.698 -7.687 -27.638 1.00 48.94 75 THR A C 1
ATOM 583 O O . THR A 1 75 ? 1.842 -6.901 -27.233 1.00 48.94 75 THR A O 1
ATOM 586 N N . ILE A 1 76 ? 3.137 -7.731 -28.894 1.00 45.28 76 ILE A N 1
ATOM 587 C CA . ILE A 1 76 ? 2.587 -7.066 -30.083 1.00 45.28 76 ILE A CA 1
ATOM 588 C C . ILE A 1 76 ? 1.075 -7.365 -30.259 1.00 45.28 76 ILE A C 1
ATOM 590 O O . ILE A 1 76 ? 0.377 -6.619 -30.939 1.00 45.28 76 ILE A O 1
ATOM 594 N N . ASP A 1 77 ? 0.535 -8.360 -29.544 1.00 40.62 77 ASP A N 1
ATOM 595 C CA . ASP A 1 77 ? -0.879 -8.763 -29.538 1.00 40.62 77 ASP A CA 1
ATOM 596 C C . ASP A 1 77 ? -1.718 -8.181 -28.377 1.00 40.62 77 ASP A C 1
ATOM 598 O O . ASP A 1 77 ? -2.726 -8.758 -27.962 1.00 40.62 77 ASP A O 1
ATOM 602 N N . ALA A 1 78 ? -1.377 -6.992 -27.867 1.00 47.34 78 ALA A N 1
ATOM 603 C CA . ALA A 1 78 ? -2.182 -6.271 -26.864 1.00 47.34 78 ALA A CA 1
ATOM 604 C C . ALA A 1 78 ? -3.589 -5.836 -27.355 1.00 47.34 78 ALA A C 1
ATOM 606 O O . ALA A 1 78 ? -4.305 -5.127 -26.650 1.00 47.34 78 ALA A O 1
ATOM 607 N N . ALA A 1 79 ? -4.004 -6.259 -28.552 1.00 42.44 79 ALA A N 1
ATOM 608 C CA . ALA A 1 79 ? -5.355 -6.082 -29.074 1.00 42.44 79 ALA A CA 1
ATOM 609 C C . ALA A 1 79 ? -6.315 -7.242 -28.728 1.00 42.44 79 ALA A C 1
ATOM 611 O O . ALA A 1 79 ? -7.513 -7.097 -28.958 1.00 42.44 79 ALA A O 1
ATOM 612 N N . ALA A 1 80 ? -5.838 -8.375 -28.184 1.00 40.31 80 ALA A N 1
ATOM 613 C CA . ALA A 1 80 ? -6.665 -9.588 -28.065 1.00 40.31 80 ALA A CA 1
ATOM 614 C C . ALA A 1 80 ? -6.722 -10.261 -26.677 1.00 40.31 80 ALA A C 1
ATOM 616 O O . ALA A 1 80 ? -7.420 -11.264 -26.532 1.00 40.31 80 ALA A O 1
ATOM 617 N N . GLY A 1 81 ? -6.069 -9.731 -25.639 1.00 42.16 81 GLY A N 1
ATOM 618 C CA . GLY A 1 81 ? -6.082 -10.362 -24.313 1.00 42.16 81 GLY A CA 1
ATOM 619 C C . GLY A 1 81 ? -6.099 -9.367 -23.160 1.00 42.16 81 GLY A C 1
ATOM 620 O O . GLY A 1 81 ? -5.069 -8.791 -22.844 1.00 42.16 81 GLY A O 1
ATOM 621 N N . ASP A 1 82 ? -7.273 -9.197 -22.541 1.00 49.38 82 ASP A N 1
ATOM 622 C CA . ASP A 1 82 ? -7.486 -8.686 -21.174 1.00 49.38 82 ASP A CA 1
ATOM 623 C C . ASP A 1 82 ? -6.578 -7.507 -20.760 1.00 49.38 82 ASP A C 1
ATOM 625 O O . ASP A 1 82 ? -5.690 -7.646 -19.922 1.00 49.38 82 ASP A O 1
ATOM 629 N N . GLY A 1 83 ? -6.814 -6.320 -21.336 1.00 56.28 83 GLY A N 1
ATOM 630 C CA . GLY A 1 83 ? -6.112 -5.062 -21.021 1.00 56.28 83 GLY A CA 1
ATOM 631 C C . GLY A 1 83 ? -6.340 -4.517 -19.599 1.00 56.28 83 GLY A C 1
ATOM 632 O O . GLY A 1 83 ? -6.238 -3.310 -19.368 1.00 56.28 83 GLY A O 1
ATOM 633 N N . ALA A 1 84 ? -6.698 -5.378 -18.648 1.00 66.12 84 ALA A N 1
ATOM 634 C CA . ALA A 1 84 ? -6.840 -5.042 -17.245 1.00 66.12 84 ALA A CA 1
ATOM 635 C C . ALA A 1 84 ? -5.456 -4.912 -16.591 1.00 66.12 84 ALA A C 1
ATOM 637 O O . ALA A 1 84 ? -4.587 -5.772 -16.727 1.00 66.12 84 ALA A O 1
ATOM 638 N N . SER A 1 85 ? -5.258 -3.821 -15.854 1.00 82.38 85 SER A N 1
ATOM 639 C CA . SER A 1 85 ? -4.031 -3.567 -15.101 1.00 82.38 85 SER A CA 1
ATOM 640 C C . SER A 1 85 ? -3.795 -4.660 -14.046 1.00 82.38 85 SER A C 1
ATOM 642 O O . SER A 1 85 ? -4.747 -5.257 -13.525 1.00 82.38 85 SER A O 1
ATOM 644 N N . PHE A 1 86 ? -2.532 -4.939 -13.709 1.00 88.56 86 PHE A N 1
ATOM 645 C CA . PHE A 1 86 ? -2.168 -5.932 -12.688 1.00 88.56 86 PHE A CA 1
ATOM 646 C C . PHE A 1 86 ? -2.907 -5.666 -11.376 1.00 88.56 86 PHE A C 1
ATOM 648 O O . PHE A 1 86 ? -3.396 -6.586 -10.714 1.00 88.56 86 PHE A O 1
ATOM 655 N N . VAL A 1 87 ? -3.025 -4.387 -11.023 1.00 88.38 87 VAL A N 1
ATOM 656 C CA . VAL A 1 87 ? -3.728 -3.947 -9.821 1.00 88.38 87 VAL A CA 1
ATOM 657 C C . VAL A 1 87 ? -5.199 -4.326 -9.872 1.00 88.38 87 VAL A C 1
ATOM 659 O O . VAL A 1 87 ? -5.699 -4.895 -8.902 1.00 88.38 87 VAL A O 1
ATOM 662 N N . LYS A 1 88 ? -5.892 -4.065 -10.984 1.00 87.38 88 LYS A N 1
ATOM 663 C CA . LYS A 1 88 ? -7.305 -4.442 -11.137 1.00 87.38 88 LYS A CA 1
ATOM 664 C C . LYS A 1 88 ? -7.492 -5.949 -11.019 1.00 87.38 88 LYS A C 1
ATOM 666 O O . LYS A 1 88 ? -8.398 -6.395 -10.329 1.00 87.38 88 LYS A O 1
ATOM 671 N N . LYS A 1 89 ? -6.584 -6.723 -11.611 1.00 89.12 89 LYS A N 1
ATOM 672 C CA . LYS A 1 89 ? -6.661 -8.186 -11.637 1.00 89.12 89 LYS A CA 1
ATOM 673 C C . LYS A 1 89 ? -6.357 -8.862 -10.298 1.00 89.12 89 LYS A C 1
ATOM 675 O O . LYS A 1 89 ? -6.903 -9.925 -10.010 1.00 89.12 89 LYS A O 1
ATOM 680 N N . HIS A 1 90 ? -5.444 -8.309 -9.498 1.00 89.50 90 HIS A N 1
ATOM 681 C CA . HIS A 1 90 ? -4.908 -9.013 -8.325 1.00 89.50 90 HIS A CA 1
ATOM 682 C C . HIS A 1 90 ? -5.061 -8.283 -6.993 1.00 89.50 90 HIS A C 1
ATOM 684 O O . HIS A 1 90 ? -4.984 -8.935 -5.950 1.00 89.50 90 HIS A O 1
ATOM 690 N N . LEU A 1 91 ? -5.251 -6.963 -6.999 1.00 92.12 91 LEU A N 1
ATOM 691 C CA . LEU A 1 91 ? -5.233 -6.146 -5.785 1.00 92.12 91 LEU A CA 1
ATOM 692 C C . LEU A 1 91 ? -6.568 -5.452 -5.505 1.00 92.12 91 LEU A C 1
ATOM 694 O O . LEU A 1 91 ? -6.958 -5.390 -4.343 1.00 92.12 91 LEU A O 1
ATOM 698 N N . ALA A 1 92 ? -7.288 -4.975 -6.522 1.00 91.50 92 ALA A N 1
ATOM 699 C CA . ALA A 1 92 ? -8.539 -4.234 -6.335 1.00 91.50 92 ALA A CA 1
ATOM 700 C C . ALA A 1 92 ? -9.588 -5.054 -5.562 1.00 91.50 92 ALA A C 1
ATOM 702 O O . ALA A 1 92 ? -10.037 -4.630 -4.496 1.00 91.50 92 ALA A O 1
ATOM 703 N N . ASP A 1 93 ? -9.886 -6.271 -6.026 1.00 92.00 93 ASP A N 1
ATOM 704 C CA . ASP A 1 93 ? -10.830 -7.176 -5.354 1.00 92.00 93 ASP A CA 1
ATOM 705 C C . ASP A 1 93 ? -10.338 -7.615 -3.973 1.00 92.00 93 ASP A C 1
ATOM 707 O O . ASP A 1 93 ? -11.124 -7.834 -3.051 1.00 92.00 93 ASP A O 1
ATOM 711 N N . LEU A 1 94 ? -9.018 -7.723 -3.798 1.00 94.00 94 LEU A N 1
ATOM 712 C CA . LEU A 1 94 ? -8.423 -8.057 -2.511 1.00 94.00 94 LEU A CA 1
ATOM 713 C C . LEU A 1 94 ? -8.662 -6.932 -1.499 1.00 94.00 94 LEU A C 1
ATOM 715 O O . LEU A 1 94 ? -9.059 -7.220 -0.371 1.00 94.00 94 LEU A O 1
ATOM 719 N N . TYR A 1 95 ? -8.463 -5.671 -1.885 1.00 94.56 95 TYR A N 1
ATOM 720 C CA . TYR A 1 95 ? -8.739 -4.525 -1.019 1.00 94.56 95 TYR A CA 1
ATOM 721 C C . TYR A 1 95 ? -10.231 -4.371 -0.726 1.00 94.56 95 TYR A C 1
ATOM 723 O O . TYR A 1 95 ? -10.594 -4.160 0.431 1.00 94.56 95 TYR A O 1
ATOM 731 N N . ALA A 1 96 ? -11.096 -4.563 -1.725 1.00 92.50 96 ALA A N 1
ATOM 732 C CA . ALA A 1 96 ? -12.544 -4.571 -1.526 1.00 92.50 96 ALA A CA 1
ATOM 733 C C . ALA A 1 96 ? -12.973 -5.669 -0.534 1.00 92.50 96 ALA A C 1
ATOM 735 O O . ALA A 1 96 ? -13.679 -5.394 0.435 1.00 92.50 96 ALA A O 1
ATOM 736 N N . SER A 1 97 ? -12.453 -6.890 -0.701 1.00 93.69 97 SER A N 1
ATOM 737 C CA . SER A 1 97 ? -12.686 -8.012 0.214 1.00 93.69 97 SER A CA 1
ATOM 738 C C . SER A 1 97 ? -12.207 -7.710 1.637 1.00 93.69 97 SER A C 1
ATOM 740 O O . SER A 1 97 ? -12.900 -8.052 2.593 1.00 93.69 97 SER A O 1
ATOM 742 N N . ILE A 1 98 ? -11.055 -7.049 1.808 1.00 93.56 98 ILE A N 1
ATOM 743 C CA . ILE A 1 98 ? -10.566 -6.643 3.134 1.00 93.56 98 ILE A 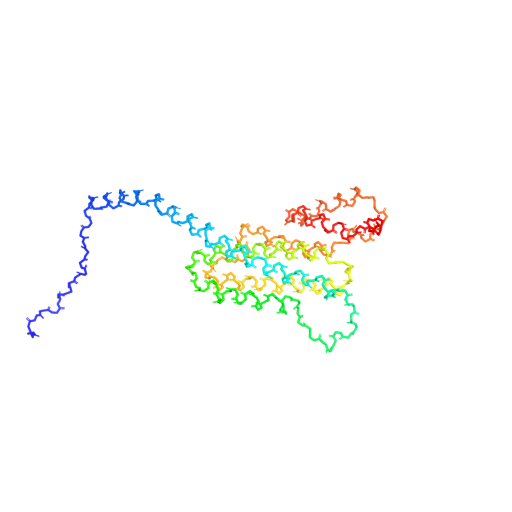CA 1
ATOM 744 C C . ILE A 1 98 ? -11.500 -5.612 3.773 1.00 93.56 98 ILE A C 1
ATOM 746 O O . ILE A 1 98 ? -11.828 -5.744 4.957 1.00 93.56 98 ILE A O 1
ATOM 750 N N . ALA A 1 99 ? -11.942 -4.615 3.005 1.00 91.69 99 ALA A N 1
ATOM 751 C CA . ALA A 1 99 ? -12.866 -3.597 3.487 1.00 91.69 99 ALA A CA 1
ATOM 752 C C . ALA A 1 99 ? -14.184 -4.220 3.969 1.00 91.69 99 ALA A C 1
ATOM 754 O O . ALA A 1 99 ? -14.608 -3.989 5.101 1.00 91.69 99 ALA A O 1
ATOM 755 N N . GLU A 1 100 ? -14.788 -5.077 3.147 1.00 92.50 100 GLU A N 1
ATOM 756 C CA . GLU A 1 100 ? -16.086 -5.683 3.434 1.00 92.50 100 GLU A CA 1
ATOM 757 C C . GLU A 1 100 ? -16.023 -6.742 4.542 1.00 92.50 100 GLU A C 1
ATOM 759 O O . GLU A 1 100 ? -16.910 -6.800 5.389 1.00 92.50 100 GLU A O 1
ATOM 764 N N . GLN A 1 101 ? -14.992 -7.589 4.574 1.00 92.62 101 GLN A N 1
ATOM 765 C CA . GLN A 1 101 ? -14.950 -8.728 5.500 1.00 92.62 101 GLN A CA 1
ATOM 766 C C . GLN A 1 101 ? -14.337 -8.388 6.859 1.00 92.62 101 GLN A C 1
ATOM 768 O O . GLN A 1 101 ? -14.684 -9.029 7.855 1.00 92.62 101 GLN A O 1
ATOM 773 N N . HIS A 1 102 ? -13.416 -7.421 6.907 1.00 90.88 102 HIS A N 1
ATOM 774 C CA . HIS A 1 102 ? -12.664 -7.097 8.119 1.00 90.88 102 HIS A CA 1
ATOM 775 C C . HIS A 1 102 ? -12.942 -5.682 8.616 1.00 90.88 102 HIS A C 1
ATOM 777 O O . HIS A 1 102 ? -13.300 -5.529 9.781 1.00 90.88 102 HIS A O 1
ATOM 783 N N . LEU A 1 103 ? -12.801 -4.660 7.764 1.00 89.00 103 LEU A N 1
ATOM 784 C CA . LEU A 1 103 ? -12.912 -3.267 8.215 1.00 89.00 103 LEU A CA 1
ATOM 785 C C . LEU A 1 103 ? -14.345 -2.903 8.619 1.00 89.00 103 LEU A C 1
ATOM 787 O O . LEU A 1 103 ? -14.530 -2.277 9.655 1.00 89.00 103 LEU A O 1
ATOM 791 N N . SER A 1 104 ? -15.352 -3.381 7.882 1.00 88.69 104 SER A N 1
ATOM 792 C CA . SER A 1 104 ? -16.774 -3.147 8.189 1.00 88.69 104 SER A CA 1
ATOM 793 C C . SER A 1 104 ? -17.225 -3.707 9.548 1.00 88.69 104 SER A C 1
ATOM 795 O O . SER A 1 104 ? -18.214 -3.251 10.116 1.00 88.69 104 SER A O 1
ATOM 797 N N . ARG A 1 105 ? -16.516 -4.722 10.064 1.00 89.31 105 ARG A N 1
ATOM 798 C CA . ARG A 1 105 ? -16.841 -5.413 11.322 1.00 89.31 105 ARG A CA 1
ATOM 799 C C . ARG A 1 105 ? -16.135 -4.808 12.529 1.00 89.31 105 ARG A C 1
ATOM 801 O O . ARG A 1 105 ? -16.444 -5.179 13.660 1.00 89.31 105 ARG A O 1
ATOM 808 N N . LEU A 1 106 ? -15.158 -3.936 12.296 1.00 88.12 106 LEU A N 1
ATOM 809 C CA . LEU A 1 106 ? -14.408 -3.266 13.345 1.00 88.12 106 LEU A CA 1
ATOM 810 C C . LEU A 1 106 ? -15.080 -1.933 13.701 1.00 88.12 106 LEU A C 1
ATOM 812 O O . LEU A 1 106 ? -15.646 -1.274 12.831 1.00 88.12 106 LEU A O 1
ATOM 816 N N . PRO A 1 107 ? -14.976 -1.487 14.964 1.00 89.44 107 PRO A N 1
ATOM 817 C CA . PRO A 1 107 ? -15.257 -0.100 15.315 1.00 89.44 107 PRO A CA 1
ATOM 818 C C . PRO A 1 107 ? -14.453 0.857 14.427 1.00 89.44 107 PRO A C 1
ATOM 820 O O . PRO A 1 107 ? -13.284 0.586 14.140 1.00 89.44 107 PRO A O 1
ATOM 823 N N . ALA A 1 108 ? -15.058 1.982 14.031 1.00 86.31 108 ALA A N 1
ATOM 824 C CA . ALA A 1 108 ? -14.479 2.919 13.062 1.00 86.31 108 ALA A CA 1
ATOM 825 C C . ALA A 1 108 ? -13.050 3.364 13.427 1.00 86.31 108 ALA A C 1
ATOM 827 O O . ALA A 1 108 ? -12.177 3.433 12.568 1.00 86.31 108 ALA A O 1
ATOM 828 N N . GLU A 1 109 ? -12.772 3.588 14.713 1.00 86.25 109 GLU A N 1
ATOM 829 C CA . GLU A 1 109 ? -11.438 3.965 15.198 1.00 86.25 109 GLU A CA 1
ATOM 830 C C . GLU A 1 109 ? -10.379 2.901 14.877 1.00 86.25 109 GLU A C 1
ATOM 832 O O . GLU A 1 109 ? -9.308 3.210 14.349 1.00 86.25 109 GLU A O 1
ATOM 837 N N . TYR A 1 110 ? -10.691 1.627 15.126 1.00 89.56 110 TYR A N 1
ATOM 838 C CA . TYR A 1 110 ? -9.784 0.521 14.831 1.00 89.56 110 TYR A CA 1
ATOM 839 C C . TYR A 1 110 ? -9.718 0.216 13.335 1.00 89.56 110 TYR A C 1
ATOM 841 O O . TYR A 1 110 ? -8.633 -0.073 12.832 1.00 89.56 110 TYR A O 1
ATOM 849 N N . ALA A 1 111 ? -10.840 0.314 12.618 1.00 89.88 111 ALA A N 1
ATOM 850 C CA . ALA A 1 111 ? -10.880 0.161 11.166 1.00 89.88 111 ALA A CA 1
ATOM 851 C C . ALA A 1 111 ? -9.953 1.179 10.481 1.00 89.88 111 ALA A C 1
ATOM 853 O O . ALA A 1 111 ? -9.140 0.796 9.641 1.00 89.88 111 ALA A O 1
ATOM 854 N N . ASN A 1 112 ? -9.989 2.440 10.921 1.00 88.62 112 ASN A N 1
ATOM 855 C CA . ASN A 1 112 ? -9.130 3.512 10.420 1.00 88.62 112 ASN A CA 1
ATOM 856 C C . ASN A 1 112 ? -7.644 3.243 10.683 1.00 88.62 112 ASN A C 1
ATOM 858 O O . ASN A 1 112 ? -6.814 3.407 9.785 1.00 88.62 112 ASN A O 1
ATOM 862 N N . ILE A 1 113 ? -7.297 2.781 11.889 1.00 89.06 113 ILE A N 1
ATOM 863 C CA . ILE A 1 113 ? -5.915 2.410 12.231 1.00 89.06 113 ILE A CA 1
ATOM 864 C C . ILE A 1 113 ? -5.431 1.259 11.341 1.00 89.06 113 ILE A C 1
ATOM 866 O O . ILE A 1 113 ? -4.341 1.332 10.772 1.00 89.06 113 ILE A O 1
ATOM 870 N N . VAL A 1 114 ? -6.237 0.206 11.190 1.00 91.75 114 VAL A N 1
ATOM 871 C CA . VAL A 1 114 ? -5.886 -0.970 10.380 1.00 91.75 114 VAL A CA 1
ATOM 872 C C . VAL A 1 114 ? -5.747 -0.593 8.903 1.00 91.75 114 VAL A C 1
ATOM 874 O O . VAL A 1 114 ? -4.755 -0.965 8.280 1.00 91.75 114 VAL A O 1
ATOM 877 N N . ALA A 1 115 ? -6.681 0.185 8.351 1.00 91.81 115 ALA A N 1
ATOM 878 C CA . ALA A 1 115 ? -6.633 0.650 6.967 1.00 91.81 115 ALA A CA 1
ATOM 879 C C . ALA A 1 115 ? -5.389 1.503 6.687 1.00 91.81 115 ALA A C 1
ATOM 881 O O . ALA A 1 115 ? -4.710 1.278 5.689 1.00 91.81 115 ALA A O 1
ATOM 882 N N . SER A 1 116 ? -5.045 2.417 7.600 1.00 91.00 116 SER A N 1
ATOM 883 C CA . SER A 1 116 ? -3.838 3.249 7.526 1.00 91.00 116 SER A CA 1
ATOM 884 C C . SER A 1 116 ? -2.557 2.401 7.489 1.00 91.00 116 SER A C 1
ATOM 886 O O . SER A 1 116 ? -1.734 2.550 6.584 1.00 91.00 116 SER A O 1
ATOM 888 N N . ILE A 1 117 ? -2.430 1.431 8.405 1.00 92.06 117 ILE A N 1
ATOM 889 C CA . ILE A 1 117 ? -1.280 0.511 8.465 1.00 92.06 117 ILE A CA 1
ATOM 890 C C . ILE A 1 117 ? -1.178 -0.333 7.187 1.00 92.06 117 ILE A C 1
ATOM 892 O O . ILE A 1 117 ? -0.086 -0.519 6.644 1.00 92.06 117 ILE A O 1
ATOM 896 N N . ILE A 1 118 ? -2.307 -0.856 6.701 1.00 94.00 118 ILE A N 1
ATOM 897 C CA . ILE A 1 118 ? -2.359 -1.670 5.483 1.00 94.00 118 ILE A CA 1
ATOM 898 C C . ILE A 1 118 ? -1.996 -0.835 4.256 1.00 94.00 118 ILE A C 1
ATOM 900 O O . ILE A 1 118 ? -1.233 -1.309 3.414 1.00 94.00 118 ILE A O 1
ATOM 904 N N . ALA A 1 119 ? -2.512 0.388 4.140 1.00 93.19 119 ALA A N 1
ATOM 905 C CA . ALA A 1 119 ? -2.236 1.275 3.018 1.00 93.19 119 ALA A CA 1
ATOM 906 C C . ALA A 1 119 ? -0.748 1.646 2.956 1.00 93.19 119 ALA A C 1
ATOM 908 O O . ALA A 1 119 ? -0.117 1.463 1.914 1.00 93.19 119 ALA A O 1
ATOM 909 N N . ALA A 1 120 ? -0.157 2.060 4.082 1.00 93.06 120 ALA A N 1
ATOM 910 C CA . ALA A 1 120 ? 1.271 2.359 4.167 1.00 93.06 120 ALA A CA 1
ATOM 911 C C . ALA A 1 120 ? 2.132 1.138 3.800 1.00 93.06 120 ALA A C 1
ATOM 913 O O . ALA A 1 120 ? 2.992 1.219 2.919 1.00 93.06 120 ALA A O 1
ATOM 914 N N . PHE A 1 121 ? 1.854 -0.027 4.398 1.00 94.69 121 PHE A N 1
ATOM 915 C CA . PHE A 1 121 ? 2.562 -1.270 4.079 1.00 94.69 121 PHE A CA 1
ATOM 916 C C . PHE A 1 121 ? 2.428 -1.657 2.601 1.00 94.69 121 PHE A C 1
ATOM 918 O O . PHE A 1 121 ? 3.408 -2.063 1.968 1.00 94.69 121 PHE A O 1
ATOM 925 N N . SER A 1 122 ? 1.222 -1.528 2.049 1.00 95.06 122 SER A N 1
ATOM 926 C CA . SER A 1 122 ? 0.928 -1.838 0.653 1.00 95.06 122 SER A CA 1
ATOM 927 C C . SER A 1 122 ? 1.755 -0.967 -0.282 1.00 95.06 122 SER A C 1
ATOM 929 O O . SER A 1 122 ? 2.394 -1.507 -1.180 1.00 95.06 122 SER A O 1
ATOM 931 N N . ILE A 1 123 ? 1.798 0.350 -0.050 1.00 94.31 123 ILE A N 1
ATOM 932 C CA . ILE A 1 123 ? 2.583 1.283 -0.869 1.00 94.31 123 ILE A CA 1
ATOM 933 C C . ILE A 1 123 ? 4.060 0.925 -0.827 1.00 94.31 123 ILE A C 1
ATOM 935 O O . ILE A 1 123 ? 4.681 0.725 -1.871 1.00 94.31 123 ILE A O 1
ATOM 939 N N . TYR A 1 124 ? 4.609 0.774 0.375 1.00 93.38 124 TYR A N 1
ATOM 940 C CA . TYR A 1 124 ? 6.015 0.448 0.545 1.00 93.38 124 TYR A CA 1
ATOM 941 C C . TYR A 1 124 ? 6.402 -0.875 -0.114 1.00 93.38 124 TYR A C 1
ATOM 943 O O . TYR A 1 124 ? 7.498 -0.984 -0.663 1.00 93.38 124 TYR A O 1
ATOM 951 N N . THR A 1 125 ? 5.520 -1.873 -0.061 1.00 93.62 125 THR A N 1
ATOM 952 C CA . THR A 1 125 ? 5.749 -3.187 -0.668 1.00 93.62 125 THR A CA 1
ATOM 953 C C . THR A 1 125 ? 5.602 -3.124 -2.183 1.00 93.62 125 THR A C 1
ATOM 955 O O . THR A 1 125 ? 6.442 -3.673 -2.892 1.00 93.62 125 THR A O 1
ATOM 958 N N . PHE A 1 126 ? 4.578 -2.438 -2.693 1.00 93.81 126 PHE A N 1
ATOM 959 C CA . PHE A 1 126 ? 4.341 -2.277 -4.124 1.00 93.81 126 PHE A CA 1
ATOM 960 C C . PHE A 1 126 ? 5.515 -1.567 -4.793 1.00 93.81 126 PHE A C 1
ATOM 962 O O . PHE A 1 126 ? 6.085 -2.090 -5.744 1.00 93.81 126 PHE A O 1
ATOM 969 N N . VAL A 1 127 ? 5.934 -0.427 -4.239 1.00 92.50 127 VAL A N 1
ATOM 970 C CA . VAL A 1 127 ? 7.077 0.351 -4.726 1.00 92.50 127 VAL A CA 1
ATOM 971 C C . VAL A 1 127 ? 8.349 -0.493 -4.753 1.00 92.50 127 VAL A C 1
ATOM 973 O O . VAL A 1 127 ? 9.003 -0.570 -5.789 1.00 92.50 127 VAL A O 1
ATOM 976 N N . SER A 1 128 ? 8.681 -1.166 -3.647 1.00 90.81 128 SER A N 1
ATOM 977 C CA . SER A 1 128 ? 9.888 -1.995 -3.571 1.00 90.81 128 SER A CA 1
ATOM 978 C C . SER A 1 128 ? 9.884 -3.155 -4.565 1.00 90.81 128 SER A C 1
ATOM 980 O O . SER A 1 128 ? 10.950 -3.556 -5.017 1.00 90.81 128 SER A O 1
ATOM 982 N N . ASN A 1 129 ? 8.717 -3.719 -4.887 1.00 89.56 129 ASN A N 1
ATOM 983 C CA . ASN A 1 129 ? 8.614 -4.774 -5.894 1.00 89.56 129 ASN A CA 1
ATOM 984 C C . ASN A 1 129 ? 8.689 -4.195 -7.309 1.00 89.56 129 ASN A C 1
ATOM 986 O O . ASN A 1 129 ? 9.442 -4.714 -8.124 1.00 89.56 129 ASN A O 1
ATOM 990 N N . ALA A 1 130 ? 7.996 -3.090 -7.585 1.00 88.75 130 ALA A N 1
ATOM 991 C CA . ALA A 1 130 ? 7.987 -2.448 -8.897 1.00 88.75 130 ALA A CA 1
ATOM 992 C C . ALA A 1 130 ? 9.383 -1.971 -9.336 1.00 88.75 130 ALA A C 1
ATOM 994 O O . ALA A 1 130 ? 9.713 -2.022 -10.522 1.00 88.75 130 ALA A O 1
ATOM 995 N N . THR A 1 131 ? 10.234 -1.540 -8.397 1.00 86.94 131 THR A N 1
ATOM 996 C CA . THR A 1 131 ? 11.622 -1.164 -8.712 1.00 86.94 131 THR A CA 1
ATOM 997 C C . THR A 1 131 ? 12.511 -2.346 -9.073 1.00 86.94 131 THR A C 1
ATOM 999 O O . THR A 1 131 ? 13.487 -2.151 -9.788 1.00 86.94 131 THR A O 1
ATOM 1002 N N . LEU A 1 132 ? 12.165 -3.557 -8.631 1.00 85.94 132 LEU A N 1
ATOM 1003 C CA . LEU A 1 132 ? 12.909 -4.783 -8.925 1.00 85.94 132 LEU A CA 1
ATOM 1004 C C . LEU A 1 132 ? 12.486 -5.443 -10.247 1.00 85.94 132 LEU A C 1
ATOM 1006 O O . LEU A 1 132 ? 13.231 -6.264 -10.773 1.00 85.94 132 LEU A O 1
ATOM 1010 N N . VAL A 1 133 ? 11.324 -5.087 -10.807 1.00 80.69 133 VAL A N 1
ATOM 1011 C CA . VAL A 1 133 ? 10.862 -5.608 -12.103 1.00 80.69 133 VAL A CA 1
ATOM 1012 C C . VAL A 1 133 ? 11.759 -5.065 -13.214 1.00 80.69 133 VAL A C 1
ATOM 1014 O O . VAL A 1 133 ? 11.621 -3.909 -13.608 1.00 80.69 133 VAL A O 1
ATOM 1017 N N . ARG A 1 134 ? 12.697 -5.864 -13.726 1.00 74.19 134 ARG A N 1
ATOM 1018 C CA . ARG A 1 134 ? 13.581 -5.515 -14.854 1.00 74.19 134 ARG A CA 1
ATOM 1019 C C . ARG A 1 134 ? 13.890 -6.764 -15.696 1.00 74.19 134 ARG A C 1
ATOM 1021 O O . ARG A 1 134 ? 13.880 -7.862 -15.140 1.00 74.19 134 ARG A O 1
ATOM 1028 N N . PRO A 1 135 ? 14.197 -6.623 -17.002 1.00 67.06 135 PRO A N 1
ATOM 1029 C CA . PRO A 1 135 ? 14.293 -5.381 -17.785 1.00 67.06 135 PRO A CA 1
ATOM 1030 C C . PRO A 1 135 ? 12.929 -4.709 -18.022 1.00 67.06 135 PRO A C 1
ATOM 1032 O O . PRO A 1 135 ? 11.912 -5.386 -18.124 1.00 67.06 135 PRO A O 1
ATOM 1035 N N . LEU A 1 136 ? 12.903 -3.372 -18.100 1.00 70.56 136 LEU A N 1
ATOM 1036 C CA . LEU A 1 136 ? 11.706 -2.620 -18.499 1.00 70.56 136 LEU A CA 1
ATOM 1037 C C . LEU A 1 136 ? 11.907 -1.988 -19.874 1.00 70.56 136 LEU A C 1
ATOM 1039 O O . LEU A 1 136 ? 12.727 -1.083 -20.023 1.00 70.56 136 LEU A O 1
ATOM 1043 N N . GLY A 1 137 ? 11.099 -2.410 -20.844 1.00 72.50 137 GLY A N 1
ATOM 1044 C CA . GLY A 1 137 ? 10.871 -1.647 -22.070 1.00 72.50 137 GLY A CA 1
ATOM 1045 C C . GLY A 1 137 ? 9.983 -0.419 -21.824 1.00 72.50 137 GLY A C 1
ATOM 1046 O O . GLY A 1 137 ? 9.423 -0.225 -20.741 1.00 72.50 137 GLY A O 1
ATOM 1047 N N . GLU A 1 138 ? 9.807 0.420 -22.844 1.00 76.81 138 GLU A N 1
ATOM 1048 C CA . GLU A 1 138 ? 8.928 1.598 -22.773 1.00 76.81 138 GLU A CA 1
ATOM 1049 C C . GLU A 1 138 ? 7.473 1.224 -22.446 1.00 76.81 138 GLU A C 1
ATOM 1051 O O . GLU A 1 138 ? 6.884 1.791 -21.525 1.00 76.81 138 GLU A O 1
ATOM 1056 N N . GLY A 1 139 ? 6.933 0.188 -23.096 1.00 77.31 139 GLY A N 1
ATOM 1057 C CA . GLY A 1 139 ? 5.585 -0.316 -22.809 1.00 77.31 139 GLY A CA 1
ATOM 1058 C C . GLY A 1 139 ? 5.424 -0.846 -21.379 1.00 77.31 139 GLY A C 1
ATOM 1059 O O . GLY A 1 139 ? 4.378 -0.669 -20.756 1.00 77.31 139 GLY A O 1
ATOM 1060 N N . ALA A 1 140 ? 6.470 -1.446 -20.807 1.00 81.19 140 ALA A N 1
ATOM 1061 C CA . ALA A 1 140 ? 6.452 -1.915 -19.423 1.00 81.19 140 ALA A CA 1
ATOM 1062 C C . ALA A 1 140 ? 6.449 -0.745 -18.419 1.00 81.19 140 ALA A C 1
ATOM 1064 O O . ALA A 1 140 ? 5.718 -0.791 -17.428 1.00 81.19 140 ALA A O 1
ATOM 1065 N N . ARG A 1 141 ? 7.188 0.341 -18.704 1.00 84.56 141 ARG A N 1
ATOM 1066 C CA . ARG A 1 141 ? 7.155 1.580 -17.902 1.00 84.56 141 ARG A CA 1
ATOM 1067 C C . ARG A 1 141 ? 5.770 2.234 -17.907 1.00 84.56 141 ARG A C 1
ATOM 1069 O O . ARG A 1 141 ? 5.279 2.636 -16.849 1.00 84.56 141 ARG A O 1
ATOM 1076 N N . LEU A 1 142 ? 5.115 2.293 -19.068 1.00 86.31 142 LEU A N 1
ATOM 1077 C CA . LEU A 1 142 ? 3.750 2.818 -19.185 1.00 86.31 142 LEU A CA 1
ATOM 1078 C C . LEU A 1 142 ? 2.750 1.974 -18.384 1.00 86.31 142 LEU A C 1
ATOM 1080 O O . LEU A 1 142 ? 1.978 2.531 -17.604 1.00 86.31 142 LEU A O 1
ATOM 1084 N N . ARG A 1 143 ? 2.826 0.638 -18.484 1.00 87.00 143 ARG A N 1
ATOM 1085 C CA . ARG A 1 143 ? 1.978 -0.274 -17.695 1.00 87.00 143 ARG A CA 1
ATOM 1086 C C . ARG A 1 143 ? 2.163 -0.092 -16.189 1.00 87.00 143 ARG A C 1
ATOM 1088 O O . ARG A 1 143 ? 1.175 0.069 -15.484 1.00 87.00 143 ARG A O 1
ATOM 1095 N N . ILE A 1 144 ? 3.404 -0.013 -15.699 1.00 88.69 144 ILE A N 1
ATOM 1096 C CA . ILE A 1 144 ? 3.673 0.259 -14.274 1.00 88.69 144 ILE A CA 1
ATOM 1097 C C . ILE A 1 144 ? 3.120 1.625 -13.856 1.00 88.69 144 ILE A C 1
ATOM 1099 O O . ILE A 1 144 ? 2.609 1.770 -12.750 1.00 88.69 144 ILE A O 1
ATOM 1103 N N . THR A 1 145 ? 3.187 2.636 -14.726 1.00 90.00 145 THR A N 1
ATOM 1104 C CA . THR A 1 145 ? 2.616 3.961 -14.434 1.00 90.00 145 THR A CA 1
ATOM 1105 C C . THR A 1 145 ? 1.095 3.895 -14.290 1.00 90.00 145 THR A C 1
ATOM 1107 O O . THR A 1 145 ? 0.546 4.481 -13.356 1.00 90.00 145 THR A O 1
ATOM 1110 N N . GLN A 1 146 ? 0.425 3.151 -15.175 1.00 90.31 146 GLN A N 1
ATOM 1111 C CA . GLN A 1 146 ? -1.011 2.891 -15.088 1.00 90.31 146 GLN A CA 1
ATOM 1112 C C . GLN A 1 146 ? -1.360 2.110 -13.816 1.00 90.31 146 GLN A C 1
ATOM 1114 O O . GLN A 1 146 ? -2.273 2.504 -13.094 1.00 90.31 146 GLN A O 1
ATOM 1119 N N . ASP A 1 147 ? -0.603 1.060 -13.493 1.00 91.94 147 ASP A N 1
ATOM 1120 C CA . ASP A 1 147 ? -0.778 0.302 -12.255 1.00 91.94 147 ASP A CA 1
ATOM 1121 C C . ASP A 1 147 ? -0.587 1.189 -11.022 1.00 91.94 147 ASP A C 1
ATOM 1123 O O . ASP A 1 147 ? -1.398 1.147 -10.107 1.00 91.94 147 ASP A O 1
ATOM 1127 N N . LEU A 1 148 ? 0.418 2.066 -10.992 1.00 92.19 148 LEU A N 1
ATOM 1128 C CA . LEU A 1 148 ? 0.601 3.005 -9.883 1.00 92.19 148 LEU A CA 1
ATOM 1129 C C . LEU A 1 148 ? -0.613 3.930 -9.698 1.00 92.19 148 LEU A C 1
ATOM 1131 O O . LEU A 1 148 ? -0.867 4.350 -8.570 1.00 92.19 148 LEU A O 1
ATOM 1135 N N . ALA A 1 149 ? -1.325 4.293 -10.770 1.00 91.69 149 ALA A N 1
ATOM 1136 C CA . ALA A 1 149 ? -2.540 5.109 -10.702 1.00 91.69 149 ALA A CA 1
ATOM 1137 C C . ALA A 1 149 ? -3.750 4.295 -10.227 1.00 91.69 149 ALA A C 1
ATOM 1139 O O . ALA A 1 149 ? -4.443 4.708 -9.298 1.00 91.69 149 ALA A O 1
ATOM 1140 N N . ASP A 1 150 ? -3.959 3.108 -10.794 1.00 92.31 150 ASP A N 1
ATOM 1141 C CA . ASP A 1 150 ? -5.025 2.203 -10.362 1.00 92.31 150 ASP A CA 1
ATOM 1142 C C . ASP A 1 150 ? -4.835 1.772 -8.894 1.00 92.31 150 ASP A C 1
ATOM 1144 O O . ASP A 1 150 ? -5.802 1.626 -8.148 1.00 92.31 150 ASP A O 1
ATOM 1148 N N . PHE A 1 151 ? -3.585 1.619 -8.452 1.00 94.00 151 PHE A N 1
ATOM 1149 C CA . PHE A 1 151 ? -3.226 1.275 -7.078 1.00 94.00 151 PHE A CA 1
ATOM 1150 C C . PHE A 1 151 ? -3.536 2.402 -6.097 1.00 94.00 151 PHE A C 1
ATOM 1152 O O . PHE A 1 151 ? -4.094 2.151 -5.030 1.00 94.00 151 PHE A O 1
ATOM 1159 N N . GLU A 1 152 ? -3.219 3.643 -6.477 1.00 93.06 152 GLU A N 1
ATOM 1160 C CA . GLU A 1 152 ? -3.578 4.840 -5.715 1.00 93.06 152 GLU A CA 1
ATOM 1161 C C . GLU A 1 152 ? -5.096 4.907 -5.494 1.00 93.06 152 GLU A C 1
ATOM 1163 O O . GLU A 1 152 ? -5.542 5.061 -4.359 1.00 93.06 152 GLU A O 1
ATOM 1168 N N . MET A 1 153 ? -5.891 4.691 -6.548 1.00 92.06 153 MET A N 1
ATOM 1169 C CA . MET A 1 153 ? -7.355 4.685 -6.442 1.00 92.06 153 MET A CA 1
ATOM 1170 C C . MET A 1 153 ? -7.886 3.524 -5.592 1.00 92.06 153 MET A C 1
ATOM 1172 O O . MET A 1 153 ? -8.804 3.712 -4.795 1.00 92.06 153 MET A O 1
ATOM 1176 N N . ALA A 1 154 ? -7.320 2.322 -5.733 1.00 93.06 154 ALA A N 1
ATOM 1177 C CA . ALA A 1 154 ? -7.742 1.160 -4.950 1.00 93.06 154 ALA A CA 1
ATOM 1178 C C . ALA A 1 154 ? -7.495 1.357 -3.444 1.00 93.06 154 ALA A C 1
ATOM 1180 O O . ALA A 1 154 ? -8.335 0.978 -2.625 1.00 93.06 154 ALA A O 1
ATOM 1181 N N . LEU A 1 155 ? -6.371 1.981 -3.077 1.00 92.25 155 LEU A N 1
ATOM 1182 C CA . LEU A 1 155 ? -6.064 2.314 -1.688 1.00 92.25 155 LEU A CA 1
ATOM 1183 C C . LEU A 1 155 ? -6.903 3.477 -1.155 1.00 92.25 155 LEU A C 1
ATOM 1185 O O . LEU A 1 155 ? -7.324 3.413 -0.002 1.00 92.25 155 LEU A O 1
ATOM 1189 N N . GLU A 1 156 ? -7.189 4.498 -1.967 1.00 91.50 156 GLU A N 1
ATOM 1190 C CA . GLU A 1 156 ? -8.107 5.574 -1.567 1.00 91.50 156 GLU A CA 1
ATOM 1191 C C . GLU A 1 156 ? -9.482 4.987 -1.216 1.00 91.50 156 GLU A C 1
ATOM 1193 O O . GLU A 1 156 ? -10.015 5.242 -0.139 1.00 91.50 156 GLU A O 1
ATOM 1198 N N . ASN A 1 157 ? -10.009 4.095 -2.061 1.00 90.94 157 ASN A N 1
ATOM 1199 C CA . ASN A 1 157 ? -11.271 3.402 -1.800 1.00 90.94 157 ASN A CA 1
ATOM 1200 C C . ASN A 1 157 ? -11.220 2.543 -0.526 1.00 90.94 157 ASN A C 1
ATOM 1202 O O . ASN A 1 157 ? -12.187 2.521 0.232 1.00 90.94 157 ASN A O 1
ATOM 1206 N N . LEU A 1 158 ? -10.106 1.850 -0.259 1.00 90.50 158 LEU A N 1
ATOM 1207 C CA . LEU A 1 158 ? -9.922 1.083 0.979 1.00 90.50 158 LEU A CA 1
ATOM 1208 C C . LEU A 1 158 ? -10.022 1.983 2.220 1.00 90.50 158 LEU A C 1
ATOM 1210 O O . LEU A 1 158 ? -10.696 1.623 3.183 1.00 90.50 158 LEU A O 1
ATOM 1214 N N . VAL A 1 159 ? -9.348 3.136 2.197 1.00 88.94 159 VAL A N 1
ATOM 1215 C CA . VAL A 1 159 ? -9.309 4.086 3.319 1.00 88.94 159 VAL A CA 1
ATOM 1216 C C . VAL A 1 159 ? -10.674 4.750 3.525 1.00 88.94 159 VAL A C 1
ATOM 1218 O O . VAL A 1 159 ? -11.142 4.825 4.661 1.00 88.94 159 VAL A O 1
ATOM 1221 N N . LEU A 1 160 ? -11.354 5.141 2.445 1.00 87.56 160 LEU A N 1
ATOM 1222 C CA . LEU A 1 160 ? -12.710 5.696 2.502 1.00 87.56 160 LEU A CA 1
ATOM 1223 C C . LEU A 1 160 ? -13.717 4.684 3.068 1.00 87.56 160 LEU A C 1
ATOM 1225 O O . LEU A 1 160 ? -14.498 5.011 3.961 1.00 87.56 160 LEU A O 1
ATOM 1229 N N . ASN A 1 161 ? -13.657 3.428 2.615 1.00 85.12 161 ASN A N 1
ATOM 1230 C CA . ASN A 1 161 ? -14.539 2.360 3.096 1.00 85.12 161 ASN A CA 1
ATOM 1231 C C . ASN A 1 161 ? -14.279 1.965 4.559 1.00 85.12 161 ASN A C 1
ATOM 1233 O O . ASN A 1 161 ? -15.140 1.351 5.185 1.00 85.12 161 ASN A O 1
ATOM 1237 N N . ALA A 1 162 ? -13.122 2.322 5.124 1.00 80.44 162 ALA A N 1
ATOM 1238 C CA . ALA A 1 162 ? -12.822 2.127 6.542 1.00 80.44 162 ALA A CA 1
ATOM 1239 C C . ALA A 1 162 ? -13.552 3.127 7.462 1.00 80.44 162 ALA A C 1
ATOM 1241 O O . ALA A 1 162 ? -13.493 2.982 8.682 1.00 80.44 162 ALA A O 1
ATOM 1242 N N . GLY A 1 163 ? -14.240 4.125 6.890 1.00 70.81 163 GLY A N 1
ATOM 1243 C CA . GLY A 1 163 ? -14.855 5.225 7.634 1.00 70.81 163 GLY A CA 1
ATOM 1244 C C . GLY A 1 163 ? -13.885 6.373 7.918 1.00 70.81 163 GLY A C 1
ATOM 1245 O O . GLY A 1 163 ? -14.135 7.178 8.819 1.00 70.81 163 GLY A O 1
ATOM 1246 N N . ASN A 1 164 ? -12.775 6.453 7.179 1.00 67.88 164 ASN A N 1
ATOM 1247 C CA . ASN A 1 164 ? -11.783 7.500 7.360 1.00 67.88 164 ASN A CA 1
ATOM 1248 C C . ASN A 1 164 ? -12.160 8.736 6.533 1.00 67.88 164 ASN A C 1
ATOM 1250 O O . ASN A 1 164 ? -12.403 8.638 5.332 1.00 67.88 164 ASN A O 1
ATOM 1254 N N . SER A 1 165 ? -12.179 9.911 7.162 1.00 64.06 165 SER A N 1
ATOM 1255 C CA . SER A 1 165 ? -12.309 11.196 6.459 1.00 64.06 165 SER A CA 1
ATOM 1256 C C . SER A 1 165 ? -10.971 11.707 5.914 1.00 64.06 165 SER A C 1
ATOM 1258 O O . SER A 1 165 ? -10.944 12.689 5.173 1.00 64.06 165 SER A O 1
ATOM 1260 N N . MET A 1 166 ? -9.863 11.060 6.290 1.00 68.31 166 MET A N 1
ATOM 1261 C CA . MET A 1 166 ? -8.529 11.387 5.802 1.00 68.31 166 MET A CA 1
ATOM 1262 C C . MET A 1 166 ? -8.249 10.713 4.459 1.00 68.31 166 MET A C 1
ATOM 1264 O O . MET A 1 166 ? -8.444 9.509 4.309 1.00 68.31 166 MET A O 1
ATOM 1268 N N . SER A 1 167 ? -7.725 11.489 3.511 1.00 77.62 167 SER A N 1
ATOM 1269 C CA . SER A 1 167 ? -7.255 10.974 2.217 1.00 77.62 167 SER A CA 1
ATOM 1270 C C . SER A 1 167 ? -5.955 10.174 2.381 1.00 77.62 167 SER A C 1
ATOM 1272 O O . SER A 1 167 ? -5.203 10.390 3.338 1.00 77.62 167 SER A O 1
ATOM 1274 N N . LEU A 1 168 ? -5.625 9.294 1.427 1.00 78.88 168 LEU A N 1
ATOM 1275 C CA . LEU A 1 168 ? -4.369 8.530 1.408 1.00 78.88 168 LEU A CA 1
ATOM 1276 C C . LEU A 1 168 ? -3.129 9.428 1.556 1.00 78.88 168 LEU A C 1
ATOM 1278 O O . LEU A 1 168 ? -2.142 9.030 2.172 1.00 78.88 168 LEU A O 1
ATOM 1282 N N . GLY A 1 169 ? -3.194 10.668 1.061 1.00 74.62 169 GLY A N 1
ATOM 1283 C CA . GLY A 1 169 ? -2.127 11.664 1.202 1.00 74.62 169 GLY A CA 1
ATOM 1284 C C . GLY A 1 169 ? -1.865 12.140 2.638 1.00 74.62 169 GLY A C 1
ATOM 1285 O O . GLY A 1 169 ? -0.857 12.797 2.882 1.00 74.62 169 GLY A O 1
ATOM 1286 N N . GLN A 1 170 ? -2.738 11.816 3.594 1.00 78.25 170 GLN A N 1
ATOM 1287 C CA . GLN A 1 170 ? -2.597 12.167 5.012 1.00 78.25 170 GLN A CA 1
ATOM 1288 C C . GLN A 1 170 ? -2.170 10.971 5.878 1.00 78.25 170 GLN A C 1
ATOM 1290 O O . GLN A 1 170 ? -1.757 11.157 7.025 1.00 78.25 170 GLN A O 1
ATOM 1295 N N . VAL A 1 171 ? -2.202 9.753 5.324 1.00 79.94 171 VAL A N 1
ATOM 1296 C CA . VAL A 1 171 ? -1.744 8.525 5.989 1.00 79.94 171 VAL A CA 1
ATOM 1297 C C . VAL A 1 171 ? -0.252 8.634 6.313 1.00 79.94 171 VAL A C 1
ATOM 1299 O O . VAL A 1 171 ? 0.553 8.969 5.447 1.00 79.94 171 VAL A O 1
ATOM 1302 N N . GLU A 1 172 ? 0.122 8.374 7.570 1.00 78.31 172 GLU A N 1
ATOM 1303 C CA . GLU A 1 172 ? 1.507 8.481 8.069 1.00 78.31 172 GLU A CA 1
ATOM 1304 C C . GLU A 1 172 ? 2.217 9.796 7.671 1.00 78.31 172 GLU A C 1
ATOM 1306 O O . GLU A 1 172 ? 3.378 9.803 7.250 1.00 78.31 172 GLU A O 1
ATOM 1311 N N . HIS A 1 173 ? 1.516 10.930 7.786 1.00 79.31 173 HIS A N 1
ATOM 1312 C CA . HIS A 1 173 ? 2.010 12.258 7.382 1.00 79.31 173 HIS A CA 1
ATOM 1313 C C . HIS A 1 173 ? 2.296 12.397 5.876 1.00 79.31 173 HIS A C 1
ATOM 1315 O O . HIS A 1 173 ? 3.086 13.250 5.472 1.00 79.31 173 HIS A O 1
ATOM 1321 N N . GLY A 1 174 ? 1.696 11.546 5.043 1.00 83.62 174 GLY A N 1
ATOM 1322 C CA . GLY A 1 174 ? 1.843 11.576 3.590 1.00 83.62 174 GLY A CA 1
ATOM 1323 C C . GLY A 1 174 ? 3.159 11.004 3.069 1.00 83.62 174 GLY A C 1
ATOM 1324 O O . GLY A 1 174 ? 3.382 11.021 1.861 1.00 83.62 174 GLY A O 1
ATOM 1325 N N . LYS A 1 175 ? 4.024 10.457 3.937 1.00 88.25 175 LYS A N 1
ATOM 1326 C CA . LYS A 1 175 ? 5.313 9.874 3.523 1.00 88.25 175 LYS A CA 1
ATOM 1327 C C . LYS A 1 175 ? 5.161 8.708 2.538 1.00 88.25 175 LYS A C 1
ATOM 1329 O O . LYS A 1 175 ? 5.826 8.753 1.503 1.00 88.25 175 LYS A O 1
ATOM 1334 N N . PRO A 1 176 ? 4.283 7.707 2.777 1.00 87.75 176 PRO A N 1
ATOM 1335 C CA . PRO A 1 176 ? 4.111 6.610 1.824 1.00 87.75 176 PRO A CA 1
ATOM 1336 C C . PRO A 1 176 ? 3.625 7.129 0.466 1.00 87.75 176 PRO A C 1
ATOM 1338 O O . PRO A 1 176 ? 4.115 6.734 -0.588 1.00 87.75 176 PRO A O 1
ATOM 1341 N N . TYR A 1 177 ? 2.690 8.076 0.489 1.00 89.75 177 TYR A N 1
ATOM 1342 C CA . TYR A 1 177 ? 2.123 8.670 -0.712 1.00 89.75 177 TYR A CA 1
ATOM 1343 C C . TYR A 1 177 ? 3.140 9.492 -1.521 1.00 89.75 177 TYR A C 1
ATOM 1345 O O . TYR A 1 177 ? 3.178 9.404 -2.750 1.00 89.75 177 TYR A O 1
ATOM 1353 N N . ALA A 1 178 ? 3.996 10.257 -0.840 1.00 90.69 178 ALA A N 1
ATOM 1354 C CA . ALA A 1 178 ? 5.091 10.988 -1.467 1.00 90.69 178 ALA A CA 1
ATOM 1355 C C . ALA A 1 178 ? 6.071 10.032 -2.166 1.00 90.69 178 ALA A C 1
ATOM 1357 O O . ALA A 1 178 ? 6.438 10.282 -3.314 1.00 90.69 178 ALA A O 1
ATOM 1358 N N . GLU A 1 179 ? 6.405 8.895 -1.545 1.00 92.06 179 GLU A N 1
ATOM 1359 C CA . GLU A 1 179 ? 7.246 7.869 -2.173 1.00 92.06 179 GLU A CA 1
ATOM 1360 C C . GLU A 1 179 ? 6.588 7.281 -3.427 1.00 92.06 179 GLU A C 1
ATOM 1362 O O . GLU A 1 179 ? 7.239 7.168 -4.466 1.00 92.06 179 GLU A O 1
ATOM 1367 N N . LEU A 1 180 ? 5.286 6.968 -3.380 1.00 91.62 180 LEU A N 1
ATOM 1368 C CA . LEU A 1 180 ? 4.535 6.483 -4.546 1.00 91.62 180 LEU A CA 1
ATOM 1369 C C . LEU A 1 180 ? 4.624 7.465 -5.729 1.00 91.62 180 LEU A C 1
ATOM 1371 O O . LEU A 1 180 ? 4.858 7.063 -6.873 1.00 91.62 180 LEU A O 1
ATOM 1375 N N . ARG A 1 181 ? 4.464 8.766 -5.452 1.00 91.31 181 ARG A N 1
ATOM 1376 C CA . ARG A 1 181 ? 4.571 9.848 -6.444 1.00 91.31 181 ARG A CA 1
ATOM 1377 C C . ARG A 1 181 ? 5.998 9.985 -6.980 1.00 91.31 181 ARG A C 1
ATOM 1379 O O . ARG A 1 181 ? 6.186 10.125 -8.188 1.00 91.31 181 ARG A O 1
ATOM 1386 N N . ALA A 1 182 ? 6.992 9.912 -6.102 1.00 91.75 182 ALA A N 1
ATOM 1387 C CA . ALA A 1 182 ? 8.402 10.024 -6.448 1.00 91.75 182 ALA A CA 1
ATOM 1388 C C . ALA A 1 182 ? 8.889 8.854 -7.319 1.00 91.75 182 ALA A C 1
ATOM 1390 O O . ALA A 1 182 ? 9.642 9.058 -8.269 1.00 91.75 182 ALA A O 1
ATOM 1391 N N . VAL A 1 183 ? 8.385 7.641 -7.082 1.00 89.81 183 VAL A N 1
ATOM 1392 C CA . VAL A 1 183 ? 8.715 6.447 -7.878 1.00 89.81 183 VAL A CA 1
ATOM 1393 C C . VAL A 1 183 ? 8.247 6.571 -9.325 1.00 89.81 183 VAL A C 1
ATOM 1395 O O . VAL A 1 183 ? 8.948 6.107 -10.224 1.00 89.81 183 VAL A O 1
ATOM 1398 N N . ARG A 1 184 ? 7.118 7.250 -9.581 1.00 90.38 184 ARG A N 1
ATOM 1399 C CA . ARG A 1 184 ? 6.704 7.570 -10.959 1.00 90.38 184 ARG A CA 1
ATOM 1400 C C . ARG A 1 184 ? 7.763 8.411 -11.665 1.00 90.38 184 ARG A C 1
ATOM 1402 O O . ARG A 1 184 ? 8.093 8.111 -12.800 1.00 90.38 184 ARG A O 1
ATOM 1409 N N . GLN A 1 185 ? 8.321 9.423 -10.999 1.00 89.50 185 GLN A N 1
ATOM 1410 C CA . GLN A 1 185 ? 9.376 10.265 -11.580 1.00 89.50 185 GLN A CA 1
ATOM 1411 C C . GLN A 1 185 ? 10.679 9.478 -11.772 1.00 89.50 185 GLN A C 1
ATOM 1413 O O . GLN A 1 185 ? 11.292 9.544 -12.834 1.00 89.50 185 GLN A O 1
ATOM 1418 N N . MET A 1 186 ? 11.045 8.658 -10.784 1.00 87.44 186 MET A N 1
ATOM 1419 C CA . MET A 1 186 ? 12.213 7.777 -10.840 1.00 87.44 186 MET A CA 1
ATOM 1420 C C . MET A 1 186 ? 12.153 6.785 -12.014 1.00 87.44 186 MET A C 1
ATOM 1422 O O . MET A 1 186 ? 13.177 6.500 -12.626 1.00 87.44 186 MET A O 1
ATOM 1426 N N . LEU A 1 187 ? 10.965 6.281 -12.372 1.00 85.25 187 LEU A N 1
ATOM 1427 C CA . LEU A 1 187 ? 10.779 5.336 -13.482 1.00 85.25 187 LEU A CA 1
ATOM 1428 C C . LEU A 1 187 ? 11.202 5.904 -14.849 1.00 85.25 187 LEU A C 1
ATOM 1430 O O . LEU A 1 187 ? 11.622 5.145 -15.726 1.00 85.25 187 LEU A O 1
ATOM 1434 N N . TYR A 1 188 ? 11.102 7.224 -15.018 1.00 86.38 188 TYR A N 1
ATOM 1435 C CA . TYR A 1 188 ? 11.464 7.941 -16.245 1.00 86.38 188 TYR A CA 1
ATOM 1436 C C . TYR A 1 188 ? 12.810 8.661 -16.140 1.00 86.38 188 TYR A C 1
ATOM 1438 O O . TYR A 1 188 ? 13.164 9.434 -17.028 1.00 86.38 188 TYR A O 1
ATOM 1446 N N . TRP A 1 189 ? 13.577 8.417 -15.077 1.00 85.81 189 TRP A N 1
ATOM 1447 C CA . TRP A 1 189 ? 14.901 9.001 -14.946 1.00 85.81 189 TRP A CA 1
ATOM 1448 C C . TRP A 1 189 ? 15.881 8.342 -15.926 1.00 85.81 189 TRP A C 1
ATOM 1450 O O . TRP A 1 189 ? 16.192 7.158 -15.815 1.00 85.81 189 TRP A O 1
ATOM 1460 N N . THR A 1 190 ? 16.380 9.130 -16.879 1.00 76.94 190 THR A N 1
ATOM 1461 C CA . THR A 1 190 ? 17.271 8.697 -17.973 1.00 76.94 190 THR A CA 1
ATOM 1462 C C . THR A 1 190 ? 18.758 8.818 -17.635 1.00 76.94 190 THR A C 1
ATOM 1464 O O . THR A 1 190 ? 19.617 8.528 -18.465 1.00 76.94 190 THR A O 1
ATOM 1467 N N . GLY A 1 191 ? 19.103 9.210 -16.403 1.00 71.69 191 GLY A N 1
ATOM 1468 C CA . GLY A 1 191 ? 20.498 9.393 -15.983 1.00 71.69 191 GLY A CA 1
ATOM 1469 C C . GLY A 1 191 ? 21.368 8.131 -16.092 1.00 71.69 191 GLY A C 1
ATOM 1470 O O . GLY A 1 191 ? 22.590 8.246 -16.115 1.00 71.69 191 GLY A O 1
ATOM 1471 N N . MET A 1 192 ? 20.754 6.944 -16.187 1.00 68.81 192 MET A N 1
ATOM 1472 C CA . MET A 1 192 ? 21.430 5.645 -16.335 1.00 68.81 192 MET A CA 1
ATOM 1473 C C . MET A 1 192 ? 21.544 5.135 -17.778 1.00 68.81 192 MET A C 1
ATOM 1475 O O . MET A 1 192 ? 22.174 4.099 -17.990 1.00 68.81 192 MET A O 1
ATOM 1479 N N . ASP A 1 193 ? 20.976 5.831 -18.767 1.00 69.25 193 ASP A N 1
ATOM 1480 C CA . ASP A 1 193 ? 21.033 5.386 -20.168 1.00 69.25 193 ASP A CA 1
ATOM 1481 C C . ASP A 1 193 ? 22.455 5.518 -20.752 1.00 69.25 193 ASP A C 1
ATOM 1483 O O . ASP A 1 193 ? 22.856 4.758 -21.640 1.00 69.25 193 ASP A O 1
ATOM 1487 N N . ASP A 1 194 ? 23.261 6.438 -20.212 1.00 67.62 194 ASP A N 1
ATOM 1488 C CA . ASP A 1 194 ? 24.634 6.668 -20.651 1.00 67.62 194 ASP A CA 1
ATOM 1489 C C . ASP A 1 194 ? 25.645 5.816 -19.859 1.00 67.62 194 ASP A C 1
ATOM 1491 O O . ASP A 1 194 ? 26.129 6.171 -18.780 1.00 67.62 194 ASP A O 1
ATO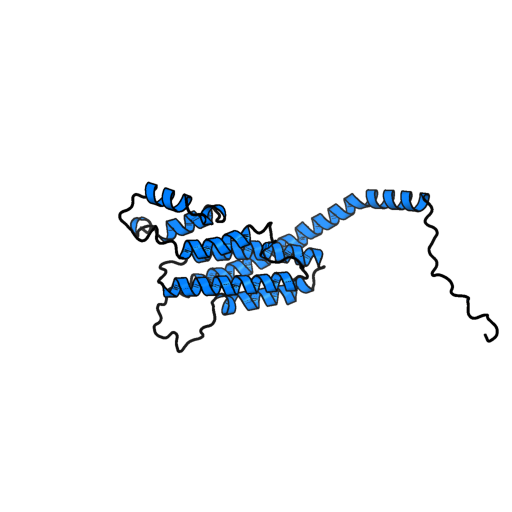M 1495 N N . LYS A 1 195 ? 26.009 4.664 -20.437 1.00 67.06 195 LYS A N 1
ATOM 1496 C CA . LYS A 1 195 ? 26.933 3.665 -19.857 1.00 67.06 195 LYS A CA 1
ATOM 1497 C C . LYS A 1 195 ? 28.377 4.159 -19.676 1.00 67.06 195 LYS A C 1
ATOM 1499 O O . LYS A 1 195 ? 29.221 3.407 -19.193 1.00 67.06 195 LYS A O 1
ATOM 1504 N N . ARG A 1 196 ? 28.694 5.383 -20.108 1.00 64.44 196 ARG A N 1
ATOM 1505 C CA . ARG A 1 196 ? 30.050 5.960 -20.071 1.00 64.44 196 ARG A CA 1
ATOM 1506 C C . ARG A 1 196 ? 30.312 6.807 -18.825 1.00 64.44 196 ARG A C 1
ATOM 1508 O O . ARG A 1 196 ? 31.448 7.219 -18.595 1.00 64.44 196 ARG A O 1
ATOM 1515 N N . ILE A 1 197 ? 29.283 7.075 -18.023 1.00 71.00 197 ILE A N 1
ATOM 1516 C CA . ILE A 1 197 ? 29.378 7.931 -16.841 1.00 71.00 197 ILE A CA 1
ATOM 1517 C C . ILE A 1 197 ? 29.998 7.152 -15.672 1.00 71.00 197 ILE A C 1
ATOM 1519 O O . ILE A 1 197 ? 29.579 6.047 -15.335 1.00 71.00 197 ILE A O 1
ATOM 1523 N N . ALA A 1 198 ? 30.991 7.750 -15.006 1.00 76.38 198 ALA A N 1
ATOM 1524 C CA . ALA A 1 198 ? 31.565 7.186 -13.787 1.00 76.38 198 ALA A CA 1
ATOM 1525 C C . ALA A 1 198 ? 30.497 7.044 -12.683 1.00 76.38 198 ALA A C 1
ATOM 1527 O O . ALA A 1 198 ? 29.748 7.987 -12.418 1.00 76.38 198 ALA A O 1
ATOM 1528 N N . VAL A 1 199 ? 30.487 5.910 -11.971 1.00 74.50 199 VAL A N 1
ATOM 1529 C CA . VAL A 1 199 ? 29.489 5.570 -10.930 1.00 74.50 199 VAL A CA 1
ATOM 1530 C C . VAL A 1 199 ? 29.322 6.682 -9.883 1.00 74.50 199 VAL A C 1
ATOM 1532 O O . VAL A 1 199 ? 28.209 7.002 -9.471 1.00 74.50 199 VAL A O 1
ATOM 1535 N N . ALA A 1 200 ? 30.417 7.343 -9.495 1.00 75.31 200 ALA A N 1
ATOM 1536 C CA . ALA A 1 200 ? 30.383 8.455 -8.544 1.00 75.31 200 ALA A CA 1
ATOM 1537 C C . ALA A 1 200 ? 29.658 9.705 -9.084 1.00 75.31 200 ALA A C 1
ATOM 1539 O O . ALA A 1 200 ? 29.041 10.442 -8.316 1.00 75.31 200 ALA A O 1
ATOM 1540 N N . SER A 1 201 ? 29.732 9.960 -10.393 1.00 77.94 201 SER A N 1
ATOM 1541 C CA . SER A 1 201 ? 29.015 11.059 -11.050 1.00 77.94 201 SER A CA 1
ATOM 1542 C C . SER A 1 201 ? 27.530 10.731 -11.198 1.00 77.94 201 SER A C 1
ATOM 1544 O O . SER A 1 201 ? 26.686 11.585 -10.933 1.00 77.94 201 SER A O 1
ATOM 1546 N N . LEU A 1 202 ? 27.211 9.474 -11.521 1.00 79.75 202 LEU A N 1
ATOM 1547 C CA . LEU A 1 202 ? 25.838 8.974 -11.593 1.00 79.75 202 LEU A CA 1
ATOM 1548 C C . LEU A 1 202 ? 25.115 9.103 -10.244 1.00 79.75 202 LEU A C 1
ATOM 1550 O O . LEU A 1 202 ? 24.041 9.696 -10.172 1.00 79.75 202 LEU A O 1
ATOM 1554 N N . ALA A 1 203 ? 25.737 8.624 -9.162 1.00 77.94 203 ALA A N 1
ATOM 1555 C CA . ALA A 1 203 ? 25.176 8.729 -7.817 1.00 77.94 203 ALA A CA 1
ATOM 1556 C C . ALA A 1 203 ? 24.956 10.193 -7.396 1.00 77.94 203 ALA A C 1
ATOM 1558 O O . ALA A 1 203 ? 23.916 10.529 -6.837 1.00 77.94 203 ALA A O 1
ATOM 1559 N N . LYS A 1 204 ? 25.897 11.096 -7.717 1.00 81.75 204 LYS A N 1
ATOM 1560 C CA . LYS A 1 204 ? 25.736 12.539 -7.467 1.00 81.75 204 LYS A CA 1
ATOM 1561 C C . LYS A 1 204 ? 24.594 13.152 -8.274 1.00 81.75 204 LYS A C 1
ATOM 1563 O O . LYS A 1 204 ? 23.909 14.021 -7.747 1.00 81.75 204 LYS A O 1
ATOM 1568 N N . SER A 1 205 ? 24.408 12.734 -9.526 1.00 83.19 205 SER A N 1
ATOM 1569 C CA . SER A 1 205 ? 23.296 13.198 -10.359 1.00 83.19 205 SER A CA 1
ATOM 1570 C C . SER A 1 205 ? 21.960 12.749 -9.779 1.00 83.19 205 SER A C 1
ATOM 1572 O O . SER A 1 205 ? 21.070 13.573 -9.625 1.00 83.19 205 SER A O 1
ATOM 1574 N N . MET A 1 206 ? 21.852 11.478 -9.379 1.00 83.25 206 MET A N 1
ATOM 1575 C CA . MET A 1 206 ? 20.647 10.936 -8.752 1.00 83.25 206 MET A CA 1
ATOM 1576 C C . MET A 1 206 ? 20.305 11.681 -7.461 1.00 83.25 206 MET A C 1
ATOM 1578 O O . MET A 1 206 ? 19.192 12.156 -7.302 1.00 83.25 206 MET A O 1
ATOM 1582 N N . LEU A 1 207 ? 21.274 11.862 -6.557 1.00 84.25 207 LEU A N 1
ATOM 1583 C CA . LEU A 1 207 ? 21.055 12.533 -5.269 1.00 84.25 207 LEU A CA 1
ATOM 1584 C C . LEU A 1 207 ? 20.642 14.011 -5.389 1.00 84.25 207 LEU A C 1
ATOM 1586 O O . LEU A 1 207 ? 20.176 14.585 -4.408 1.00 84.25 207 LEU A O 1
ATOM 1590 N N . ARG A 1 208 ? 20.830 14.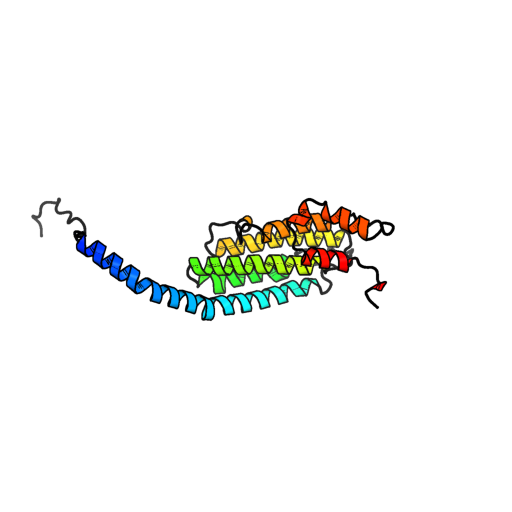642 -6.555 1.00 86.81 208 ARG A N 1
ATOM 1591 C CA . ARG A 1 208 ? 20.380 16.019 -6.821 1.00 86.81 208 ARG A CA 1
ATOM 1592 C C . ARG A 1 208 ? 18.920 16.100 -7.254 1.00 86.81 208 ARG A C 1
ATOM 1594 O O . ARG A 1 208 ? 18.358 17.192 -7.243 1.00 86.81 208 ARG A O 1
ATOM 1601 N N . GLU A 1 209 ? 18.325 14.983 -7.649 1.00 88.50 209 GLU A N 1
ATOM 1602 C CA . GLU A 1 209 ? 16.946 14.944 -8.108 1.00 88.50 209 GLU A CA 1
ATOM 1603 C C . GLU A 1 209 ? 15.969 15.264 -6.972 1.00 88.50 209 GLU A C 1
ATOM 1605 O O . GLU A 1 209 ? 16.100 14.785 -5.842 1.00 88.50 209 GLU A O 1
ATOM 1610 N N . VAL A 1 210 ? 14.942 16.057 -7.284 1.00 87.75 210 VAL A N 1
ATOM 1611 C CA . VAL A 1 210 ? 13.983 16.565 -6.287 1.00 87.75 210 VAL A CA 1
ATOM 1612 C C . VAL A 1 210 ? 13.185 15.436 -5.634 1.00 87.75 210 VAL A C 1
ATOM 1614 O O . VAL A 1 210 ? 12.843 15.541 -4.459 1.00 87.75 210 VAL A O 1
ATOM 1617 N N . TRP A 1 211 ? 12.914 14.360 -6.373 1.00 88.62 211 TRP A N 1
ATOM 1618 C CA . TRP A 1 211 ? 12.135 13.216 -5.902 1.00 88.62 211 TRP A CA 1
ATOM 1619 C C . TRP A 1 211 ? 12.905 12.300 -4.948 1.00 88.62 211 TRP A C 1
ATOM 1621 O O . TRP A 1 211 ? 12.276 11.571 -4.189 1.00 88.62 211 TRP A O 1
ATOM 1631 N N . VAL A 1 212 ? 14.244 12.337 -4.918 1.00 88.69 212 VAL A N 1
ATOM 1632 C CA . VAL A 1 212 ? 15.033 11.418 -4.072 1.00 88.69 212 VAL A CA 1
ATOM 1633 C C . VAL A 1 212 ? 14.772 11.623 -2.586 1.00 88.69 212 VAL A C 1
ATOM 1635 O O . VAL A 1 212 ? 14.783 10.656 -1.830 1.00 88.69 212 VAL A O 1
ATOM 1638 N N . LYS A 1 213 ? 14.479 12.855 -2.158 1.00 88.81 213 LYS A N 1
ATOM 1639 C CA . LYS A 1 213 ? 14.158 13.159 -0.753 1.00 88.81 213 LYS A CA 1
ATOM 1640 C C . LYS A 1 213 ? 12.900 12.432 -0.252 1.00 88.81 213 LYS A C 1
ATOM 1642 O O . LYS A 1 213 ? 12.768 12.210 0.948 1.00 88.81 213 LYS A O 1
ATOM 1647 N N . ASP A 1 214 ? 11.999 12.088 -1.171 1.00 89.81 214 ASP A N 1
ATOM 1648 C CA . ASP A 1 214 ? 10.703 11.476 -0.887 1.00 89.81 214 ASP A CA 1
ATOM 1649 C C . ASP A 1 214 ? 10.750 9.943 -1.051 1.00 89.81 214 ASP A C 1
ATOM 1651 O O . ASP A 1 214 ? 9.769 9.261 -0.769 1.00 89.81 214 ASP A O 1
ATO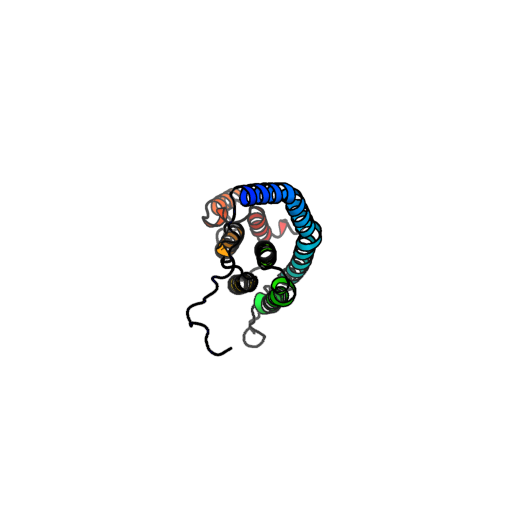M 1655 N N . VAL A 1 215 ? 11.890 9.380 -1.477 1.00 88.69 215 VAL A N 1
ATOM 1656 C CA . VAL A 1 215 ? 12.091 7.936 -1.660 1.00 88.69 215 VAL A CA 1
ATOM 1657 C C . VAL A 1 215 ? 12.989 7.376 -0.562 1.00 88.69 215 VAL A C 1
ATOM 1659 O O . VAL A 1 215 ? 14.015 7.953 -0.202 1.00 88.69 215 VAL A O 1
ATOM 1662 N N . ARG A 1 216 ? 12.647 6.194 -0.038 1.00 90.19 216 ARG A N 1
ATOM 1663 C CA . ARG A 1 216 ? 13.500 5.508 0.940 1.00 90.19 216 ARG A CA 1
ATOM 1664 C C . ARG A 1 216 ? 14.836 5.092 0.310 1.00 90.19 216 ARG A C 1
ATOM 1666 O O . ARG A 1 216 ? 14.849 4.589 -0.817 1.00 90.19 216 ARG A O 1
ATOM 1673 N N . PRO A 1 217 ? 15.951 5.157 1.060 1.00 87.56 217 PRO A N 1
ATOM 1674 C CA . PRO A 1 217 ? 17.251 4.706 0.568 1.00 87.56 217 PRO A CA 1
ATOM 1675 C C . PRO A 1 217 ? 17.240 3.269 0.030 1.00 87.56 217 PRO A C 1
ATOM 1677 O O . PRO A 1 217 ? 17.860 2.995 -0.990 1.00 87.56 217 PRO A O 1
ATOM 1680 N N . SER A 1 218 ? 16.489 2.353 0.656 1.00 87.81 218 SER A N 1
ATOM 1681 C CA . SER A 1 218 ? 16.358 0.966 0.183 1.00 87.81 218 SER A CA 1
ATOM 1682 C C . SER A 1 218 ? 15.759 0.874 -1.221 1.00 87.81 218 SER A C 1
ATOM 1684 O O . SER A 1 218 ? 16.260 0.124 -2.051 1.00 87.81 218 SER A O 1
ATOM 1686 N N . THR A 1 219 ? 14.724 1.667 -1.507 1.00 87.06 219 THR A N 1
ATOM 1687 C CA . THR A 1 219 ? 14.074 1.729 -2.822 1.00 87.06 219 THR A CA 1
ATOM 1688 C C . THR A 1 219 ? 15.037 2.271 -3.881 1.00 87.06 219 THR A C 1
ATOM 1690 O O . THR A 1 219 ? 15.108 1.723 -4.980 1.00 87.06 219 THR A O 1
ATOM 1693 N N . VAL A 1 220 ? 15.828 3.292 -3.529 1.00 86.31 220 VAL A N 1
ATOM 1694 C CA . VAL A 1 220 ? 16.904 3.841 -4.373 1.00 86.31 220 VAL A CA 1
ATOM 1695 C C . VAL A 1 220 ? 17.963 2.781 -4.680 1.00 86.31 220 VAL A C 1
ATOM 1697 O O . VAL A 1 220 ? 18.333 2.609 -5.839 1.00 86.31 220 VAL A O 1
ATOM 1700 N N . PHE A 1 221 ? 18.419 2.030 -3.675 1.00 84.00 221 PHE A N 1
ATOM 1701 C CA . PHE A 1 221 ? 19.379 0.947 -3.887 1.00 84.00 221 PHE A CA 1
ATOM 1702 C C . PHE A 1 221 ? 18.803 -0.163 -4.764 1.00 84.00 221 PHE A C 1
ATOM 1704 O O . PHE A 1 221 ? 19.470 -0.575 -5.705 1.00 84.00 221 PHE A O 1
ATOM 1711 N N . HIS A 1 222 ? 17.572 -0.616 -4.511 1.00 84.56 222 HIS A N 1
ATOM 1712 C CA . HIS A 1 222 ? 16.912 -1.619 -5.355 1.00 84.56 222 HIS A CA 1
ATOM 1713 C C . HIS A 1 222 ? 16.829 -1.157 -6.809 1.00 84.56 222 HIS A C 1
ATOM 1715 O O . HIS A 1 222 ? 17.153 -1.921 -7.714 1.00 84.56 222 HIS A O 1
ATOM 1721 N N . PHE A 1 223 ? 16.459 0.107 -7.021 1.00 82.25 223 PHE A N 1
ATOM 1722 C CA . PHE A 1 223 ? 16.442 0.708 -8.343 1.00 82.25 223 PHE A CA 1
ATOM 1723 C C . PHE A 1 223 ? 17.839 0.667 -8.971 1.00 82.25 223 PHE A C 1
ATOM 1725 O O . PHE A 1 223 ? 17.986 0.058 -10.019 1.00 82.25 223 PHE A O 1
ATOM 1732 N N . LEU A 1 224 ? 18.885 1.175 -8.319 1.00 78.94 224 LEU A N 1
ATOM 1733 C CA . LEU A 1 224 ? 20.252 1.151 -8.863 1.00 78.94 224 LEU A CA 1
ATOM 1734 C C . LEU A 1 224 ? 20.780 -0.269 -9.148 1.00 78.94 224 LEU A C 1
ATOM 1736 O O . LEU A 1 224 ? 21.363 -0.503 -10.204 1.00 78.94 224 LEU A O 1
ATOM 1740 N N . PHE A 1 225 ? 20.560 -1.225 -8.240 1.00 75.88 225 PHE A N 1
ATOM 1741 C CA . PHE A 1 225 ? 21.004 -2.613 -8.414 1.00 75.88 225 PHE A CA 1
ATOM 1742 C C . PHE A 1 225 ? 20.263 -3.333 -9.539 1.00 75.88 225 PHE A C 1
ATOM 1744 O O . PHE A 1 225 ? 20.869 -4.139 -10.237 1.00 75.88 225 PHE A O 1
ATOM 1751 N N . SER A 1 226 ? 18.989 -3.009 -9.768 1.00 71.06 226 SER A N 1
ATOM 1752 C CA . SER A 1 226 ? 18.223 -3.569 -10.887 1.00 71.06 226 SER A CA 1
ATOM 1753 C C . SER A 1 226 ? 18.777 -3.165 -12.268 1.00 71.06 226 SER A C 1
ATOM 1755 O O . SER A 1 226 ? 18.495 -3.834 -13.259 1.00 71.06 226 SER A O 1
ATOM 1757 N N . PHE A 1 227 ? 19.590 -2.100 -12.334 1.00 65.31 227 PHE A N 1
ATOM 1758 C CA . PHE A 1 227 ? 20.310 -1.649 -13.534 1.00 65.31 227 PHE A CA 1
ATOM 1759 C C . PHE A 1 227 ? 21.788 -2.057 -13.548 1.00 65.31 227 PHE A C 1
ATOM 1761 O O . PHE A 1 227 ? 22.509 -1.709 -14.488 1.00 65.31 227 PHE A O 1
ATOM 1768 N N . ALA A 1 228 ? 22.269 -2.760 -12.519 1.00 54.69 228 ALA A N 1
ATOM 1769 C CA . ALA A 1 228 ? 23.664 -3.152 -12.478 1.00 54.69 228 ALA A CA 1
ATOM 1770 C C . ALA A 1 228 ? 24.005 -4.075 -13.668 1.00 54.69 228 ALA A C 1
ATOM 1772 O O . ALA A 1 228 ? 23.181 -4.903 -14.064 1.00 54.69 228 ALA A O 1
ATOM 1773 N N . PRO A 1 229 ? 25.208 -3.945 -14.261 1.00 52.06 229 PRO A N 1
ATOM 1774 C CA . PRO A 1 229 ? 25.627 -4.777 -15.384 1.00 52.06 229 PRO A CA 1
ATOM 1775 C C . PRO A 1 229 ? 25.533 -6.277 -15.048 1.00 52.06 229 PRO A C 1
ATOM 1777 O O . PRO A 1 229 ? 25.685 -6.640 -13.880 1.00 52.06 229 PRO A O 1
ATOM 1780 N N . PRO A 1 230 ? 25.437 -7.1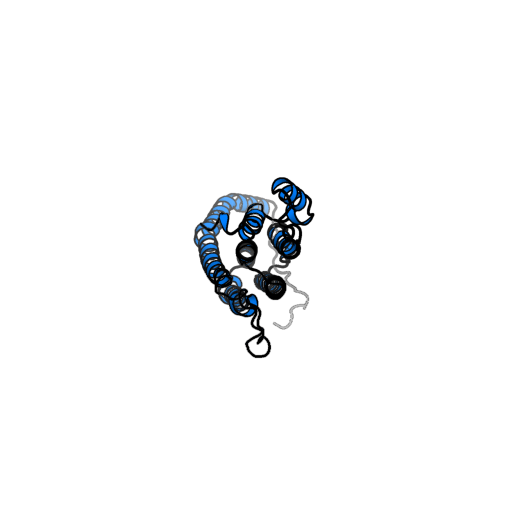69 -16.054 1.00 52.56 230 PRO A N 1
ATOM 1781 C CA . PRO A 1 230 ? 25.459 -8.630 -15.861 1.00 52.56 230 PRO A CA 1
ATOM 1782 C C . PRO A 1 230 ? 26.720 -9.166 -15.147 1.00 52.56 230 PRO A C 1
ATOM 1784 O O . PRO A 1 230 ? 26.811 -10.347 -14.842 1.00 52.56 230 PRO A O 1
ATOM 1787 N N . LEU A 1 231 ? 27.691 -8.302 -14.840 1.00 41.00 231 LEU A N 1
ATOM 1788 C CA . LEU A 1 231 ? 28.871 -8.596 -14.025 1.00 41.00 231 LEU A CA 1
ATOM 1789 C C . LEU A 1 231 ? 28.562 -8.807 -12.529 1.00 41.00 231 LEU A C 1
ATOM 1791 O O . LEU A 1 231 ? 29.436 -9.276 -11.812 1.00 41.00 231 LEU A O 1
ATOM 1795 N N . LEU A 1 232 ? 27.362 -8.450 -12.046 1.00 40.50 232 LEU A N 1
ATOM 1796 C CA . LEU A 1 232 ? 26.898 -8.775 -10.684 1.00 40.50 232 LEU A CA 1
ATOM 1797 C C . LEU A 1 232 ? 25.917 -9.962 -10.641 1.00 40.50 232 LEU A C 1
ATOM 1799 O O . LEU A 1 232 ? 25.465 -10.324 -9.559 1.00 40.50 232 LEU A O 1
ATOM 1803 N N . SER A 1 233 ? 25.570 -10.555 -11.791 1.00 38.31 233 SER A N 1
ATOM 1804 C CA . SER A 1 233 ? 24.690 -11.733 -11.874 1.00 38.31 233 SER A CA 1
ATOM 1805 C C . SER A 1 233 ? 25.454 -13.045 -12.103 1.00 38.31 233 SER A C 1
ATOM 1807 O O . SER A 1 233 ? 24.848 -14.020 -12.547 1.00 38.31 233 SER A O 1
ATOM 1809 N N . SER A 1 234 ? 26.771 -13.050 -11.874 1.00 32.47 234 SER A N 1
ATOM 1810 C CA . SER A 1 234 ? 27.641 -14.232 -11.945 1.00 32.47 234 SER A CA 1
ATOM 1811 C C . SER A 1 234 ? 27.810 -14.891 -10.585 1.00 32.47 234 SER A C 1
ATOM 1813 O O . SER A 1 234 ? 28.214 -14.149 -9.658 1.00 32.47 234 SER A O 1
#

InterPro domains:
  IPR019465 Conserved oligomeric Golgi complex subunit 5 [PTHR13228] (24-234)

Organism: Cyclophora tenuis (NCBI:txid216820)

pLDDT: mean 80.75, std 15.32, range [32.47, 96.12]

Foldseek 3Di:
DPDDDPPPPVPPDDPPCDPVNVVVVVVVVVVCVVVVVVVVVCCCPPPLVVVLVVLLVQLLVLLLCVQVCPLVDPPPVPVPDDPDASCRVRPLVSLVCCLVVPLVPDDLVSSLVSLLSNLLSNLVSNLLNLLLRDDGDPVSLVSSLVNLVSSLVSSQVSNVSSVDPDGNCPRVPNLSVLQSVLSNVVSPDCLLVDPPDDPVVSVVVVVPDPSVVSHDPSSVVSNVVSSDPCVVVD

Secondary structure (DSSP, 8-state):
-----TT-----------HHHHHHHHHHHHHHHHHHHHHHHHHIIIIIHHHHHHHHHHHHHHHHGGGSSTTT---TTTTSS----HHIIIIIHHHHHHHHHTGGGS-HHHHHHHHHHHHHHHHHHHHHHHTT--S--HHHHHHHHHHHHHHHHHHHHHHHHTT--S-GGGGGGGHHHHHHHHHHHHHT--TTS-TTS-HHHHHHHHHTSGGGGGS-HHHHHHHHHHTS-GGG--

Sequence (234 aa):
LRNAPENTFVVPYRPTTSAQHEEAANLCQVALMPALHEIESTVRSLILTPLCRALNRRIAASIAKMHHGTYLEETIDAAAGDGASFVKKHLADLYASIAEQHLSRLPAEYANIVASIIAAFSIYTFVSNATLVRPLGEGARLRITQDLADFEMALENLVLNAGNSMSLGQVEHGKPYAELRAVRQMLYWTGMDDKRIAVASLAKSMLREVWVKDVRPSTVFHFLFSFAPPLLSS